Protein AF-A0A359GVM2-F1 (afdb_monomer)

Radius of gyration: 27.97 Å; Cα contacts (8 Å, |Δi|>4): 107; chains: 1; bounding box: 66×46×88 Å

Structure (mmCIF, N/CA/C/O backbone):
data_AF-A0A359GVM2-F1
#
_entry.id   AF-A0A359GVM2-F1
#
loop_
_atom_site.group_PDB
_atom_site.id
_atom_site.type_symbol
_atom_site.label_atom_id
_atom_site.label_alt_id
_atom_site.label_comp_id
_atom_site.label_asym_id
_atom_site.label_entity_id
_atom_site.label_seq_id
_atom_site.pdbx_PDB_ins_code
_atom_site.Cartn_x
_atom_site.Cartn_y
_atom_site.Cartn_z
_atom_site.occupancy
_atom_site.B_iso_or_equiv
_atom_site.auth_seq_id
_atom_site.auth_comp_id
_atom_site.auth_asym_id
_atom_site.auth_atom_id
_atom_site.pdbx_PDB_model_num
ATOM 1 N N . MET A 1 1 ? 44.014 22.858 -61.392 1.00 56.09 1 MET A N 1
ATOM 2 C CA . MET A 1 1 ? 44.389 21.661 -60.603 1.00 56.09 1 MET A CA 1
ATOM 3 C C . MET A 1 1 ? 43.279 21.400 -59.591 1.00 56.09 1 MET A C 1
ATOM 5 O O . MET A 1 1 ? 42.697 22.361 -59.113 1.00 56.09 1 MET A O 1
ATOM 9 N N . ASN A 1 2 ? 42.953 20.125 -59.381 1.00 67.94 2 ASN A N 1
ATOM 10 C CA . ASN A 1 2 ? 41.656 19.515 -59.026 1.00 67.94 2 ASN A CA 1
ATOM 11 C C . ASN A 1 2 ? 40.980 19.931 -57.690 1.00 67.94 2 ASN A C 1
ATOM 13 O O . ASN A 1 2 ? 40.636 19.082 -56.873 1.00 67.94 2 ASN A O 1
ATOM 17 N N . TRP A 1 3 ? 40.754 21.228 -57.461 1.00 79.94 3 TRP A N 1
ATOM 18 C CA . TRP A 1 3 ? 40.042 21.723 -56.273 1.00 79.94 3 TRP A CA 1
ATOM 19 C C . TRP A 1 3 ? 38.615 21.164 -56.163 1.00 79.94 3 TRP A C 1
ATOM 21 O O . TRP A 1 3 ? 38.201 20.752 -55.085 1.00 79.94 3 TRP A O 1
ATOM 31 N N . GLU A 1 4 ? 37.906 21.040 -57.289 1.00 78.19 4 GLU A N 1
ATOM 32 C CA . GLU A 1 4 ? 36.591 20.382 -57.351 1.00 78.19 4 GLU A CA 1
ATOM 33 C C . GLU A 1 4 ? 36.657 18.902 -56.960 1.00 78.19 4 GLU A C 1
ATOM 35 O O . GLU A 1 4 ? 35.815 18.431 -56.203 1.00 78.19 4 GLU A O 1
ATOM 40 N N . ALA A 1 5 ? 37.681 18.165 -57.406 1.00 80.56 5 ALA A N 1
ATOM 41 C CA . ALA A 1 5 ? 37.816 16.754 -57.046 1.00 80.56 5 ALA A CA 1
ATOM 42 C C . ALA A 1 5 ? 38.149 16.570 -55.554 1.00 80.56 5 ALA A C 1
ATOM 44 O O . ALA A 1 5 ? 37.663 15.634 -54.928 1.00 80.56 5 ALA A O 1
ATOM 45 N N . ILE A 1 6 ? 38.943 17.473 -54.967 1.00 84.12 6 ILE A N 1
ATOM 46 C CA . ILE A 1 6 ? 39.226 17.478 -53.523 1.00 84.12 6 ILE A CA 1
ATOM 47 C C . ILE A 1 6 ? 37.954 17.818 -52.729 1.00 84.12 6 ILE A C 1
ATOM 49 O O . ILE A 1 6 ? 37.671 17.160 -51.729 1.00 84.12 6 ILE A O 1
ATOM 53 N N . GLY A 1 7 ? 37.161 18.790 -53.195 1.00 85.19 7 GLY A N 1
ATOM 54 C CA . GLY A 1 7 ? 35.862 19.135 -52.610 1.00 85.19 7 GLY A CA 1
ATOM 55 C C . GLY A 1 7 ? 34.878 17.964 -52.631 1.00 85.19 7 GLY A C 1
ATOM 56 O O . GLY A 1 7 ? 34.337 17.605 -51.589 1.00 85.19 7 GLY A O 1
ATOM 57 N N . ALA A 1 8 ? 34.741 17.291 -53.776 1.00 87.00 8 ALA A N 1
ATOM 58 C CA . ALA A 1 8 ? 33.878 16.119 -53.928 1.00 87.00 8 ALA A CA 1
ATOM 59 C C . ALA A 1 8 ? 34.289 14.946 -53.013 1.00 87.00 8 ALA A C 1
ATOM 61 O O . ALA A 1 8 ? 33.435 14.249 -52.465 1.00 87.00 8 ALA A O 1
ATOM 62 N N . VAL A 1 9 ? 35.594 14.735 -52.794 1.00 91.25 9 VAL A N 1
ATOM 63 C CA . VAL A 1 9 ? 36.089 13.734 -51.828 1.00 91.25 9 VAL A CA 1
ATOM 64 C C . VAL A 1 9 ? 35.744 14.135 -50.389 1.00 91.25 9 VAL A C 1
ATOM 66 O O . VAL A 1 9 ? 35.331 13.282 -49.604 1.00 91.25 9 VAL A O 1
ATOM 69 N N . GLY A 1 10 ? 35.867 15.420 -50.041 1.00 91.06 10 GLY A N 1
ATOM 70 C CA . GLY A 1 10 ? 35.463 15.942 -48.732 1.00 91.06 10 GLY A CA 1
ATOM 71 C C . GLY A 1 10 ? 33.965 15.773 -48.462 1.00 91.06 10 GLY A C 1
ATOM 72 O O . GLY A 1 10 ? 33.582 15.336 -47.377 1.00 91.06 10 GLY A O 1
ATOM 73 N N . GLU A 1 11 ? 33.125 16.036 -49.465 1.00 91.50 11 GLU A N 1
ATOM 74 C CA . GLU A 1 11 ? 31.677 15.810 -49.401 1.00 91.50 11 GLU A CA 1
ATOM 75 C C . GLU A 1 11 ? 31.334 14.328 -49.228 1.00 91.50 11 GLU A C 1
ATOM 77 O O . GLU A 1 11 ? 30.511 13.987 -48.379 1.00 91.50 11 GLU A O 1
ATOM 82 N N . LEU A 1 12 ? 32.001 13.431 -49.963 1.00 94.19 12 LEU A N 1
ATOM 83 C CA . LEU A 1 12 ? 31.799 11.988 -49.827 1.00 94.19 12 LEU A CA 1
ATOM 84 C C . LEU A 1 12 ? 32.167 11.494 -48.421 1.00 94.19 12 LEU A C 1
ATOM 86 O O . LEU A 1 12 ? 31.407 10.742 -47.811 1.00 94.19 12 LEU A O 1
ATOM 90 N N . ILE A 1 13 ? 33.310 11.930 -47.884 1.00 96.00 13 ILE A N 1
ATOM 91 C CA . ILE A 1 13 ? 33.744 11.576 -46.525 1.00 96.00 13 ILE A CA 1
ATOM 92 C C . ILE A 1 13 ? 32.763 12.131 -45.487 1.00 96.00 13 ILE A C 1
ATOM 94 O O . ILE A 1 13 ? 32.376 11.405 -44.571 1.00 96.00 13 ILE A O 1
ATOM 98 N N . GLY A 1 14 ? 32.320 13.381 -45.646 1.00 95.69 14 GLY A N 1
ATOM 99 C CA . GLY A 1 14 ? 31.318 13.996 -44.777 1.00 95.69 14 GLY A CA 1
ATOM 100 C C . GLY A 1 14 ? 29.991 13.236 -44.793 1.00 95.69 14 GLY A C 1
ATOM 101 O O . GLY A 1 14 ? 29.462 12.895 -43.736 1.00 95.69 14 GLY A O 1
ATOM 102 N N . ALA A 1 15 ? 29.490 12.886 -45.979 1.00 96.31 15 ALA A N 1
ATOM 103 C CA . ALA A 1 15 ? 28.271 12.100 -46.137 1.00 96.31 15 ALA A CA 1
ATOM 104 C C . ALA A 1 15 ? 28.400 10.706 -45.500 1.00 96.31 15 ALA A C 1
ATOM 106 O O . ALA A 1 15 ? 27.503 10.276 -44.773 1.00 96.31 15 ALA A O 1
ATOM 107 N N . MET A 1 16 ? 29.533 10.021 -45.692 1.00 97.19 16 MET A N 1
ATOM 108 C CA . MET A 1 16 ? 29.801 8.735 -45.037 1.00 97.19 16 MET A CA 1
ATOM 109 C C . MET A 1 16 ? 29.846 8.866 -43.511 1.00 97.19 16 MET A C 1
ATOM 111 O O . MET A 1 16 ? 29.247 8.048 -42.814 1.00 97.19 16 MET A O 1
ATOM 115 N N . ALA A 1 17 ? 30.501 9.900 -42.981 1.00 96.69 17 ALA A N 1
ATOM 116 C CA . ALA A 1 17 ? 30.554 10.152 -41.543 1.00 96.69 17 ALA A CA 1
ATOM 117 C C . ALA A 1 17 ? 29.152 10.388 -40.951 1.00 96.69 17 ALA A C 1
ATOM 119 O O . ALA A 1 17 ? 28.834 9.853 -39.886 1.00 96.69 17 ALA A O 1
ATOM 120 N N . VAL A 1 18 ? 28.284 11.122 -41.659 1.00 97.56 18 VAL A N 1
ATOM 121 C CA . VAL A 1 18 ? 26.881 11.324 -41.261 1.00 97.56 18 VAL A CA 1
ATOM 122 C C . VAL A 1 18 ? 26.117 10.000 -41.251 1.00 97.56 18 VAL A C 1
ATOM 124 O O . VAL A 1 18 ? 25.460 9.693 -40.258 1.00 97.56 18 VAL A O 1
ATOM 127 N N . VAL A 1 19 ? 26.235 9.178 -42.299 1.00 97.69 19 VAL A N 1
ATOM 128 C CA . VAL A 1 19 ? 25.571 7.862 -42.358 1.00 97.69 19 VAL A CA 1
ATOM 129 C C . VAL A 1 19 ? 26.031 6.959 -41.212 1.00 97.69 19 VAL A C 1
ATOM 131 O O . VAL A 1 19 ? 25.196 6.370 -40.528 1.00 97.69 19 VAL A O 1
ATOM 134 N N . ILE A 1 20 ? 27.339 6.892 -40.948 1.00 97.88 20 ILE A N 1
ATOM 135 C CA . ILE A 1 20 ? 27.898 6.118 -39.828 1.00 97.88 20 ILE A CA 1
ATOM 136 C C . ILE A 1 20 ? 27.334 6.618 -38.494 1.00 97.88 20 ILE A C 1
ATOM 138 O O . ILE A 1 20 ? 26.912 5.814 -37.662 1.00 97.88 20 ILE A O 1
ATOM 142 N N . THR A 1 21 ? 27.267 7.937 -38.309 1.00 97.56 21 THR A N 1
ATOM 143 C CA . THR A 1 21 ? 26.712 8.548 -37.095 1.00 97.56 21 THR A CA 1
ATOM 144 C C . THR A 1 21 ? 25.235 8.195 -36.915 1.00 97.56 21 THR A C 1
ATOM 146 O O . THR A 1 21 ? 24.825 7.829 -35.815 1.00 97.56 21 THR A O 1
ATOM 149 N N . LEU A 1 22 ? 24.433 8.229 -37.985 1.00 97.31 22 LEU A N 1
ATOM 150 C CA . LEU A 1 22 ? 23.017 7.851 -37.935 1.00 97.31 22 LEU A CA 1
ATOM 151 C C . LEU A 1 22 ? 22.824 6.365 -37.615 1.00 97.31 22 LEU A C 1
ATOM 153 O O . LEU A 1 22 ? 21.944 6.019 -36.827 1.00 97.31 22 LEU A O 1
ATOM 157 N N . VAL A 1 23 ? 23.659 5.485 -38.177 1.00 97.25 23 VAL A N 1
ATOM 158 C CA . VAL A 1 23 ? 23.645 4.050 -37.848 1.00 97.25 23 VAL A CA 1
ATOM 159 C C . VAL A 1 23 ? 23.973 3.841 -36.372 1.00 97.25 23 VAL A C 1
ATOM 161 O O . VAL A 1 23 ? 23.241 3.135 -35.676 1.00 97.25 23 VAL A O 1
ATOM 164 N N . PHE A 1 24 ? 25.030 4.486 -35.875 1.00 97.44 24 PHE A N 1
ATOM 165 C CA . PHE A 1 24 ? 25.413 4.413 -34.469 1.00 97.44 24 PHE A CA 1
ATOM 166 C C . PHE A 1 24 ? 24.293 4.914 -33.547 1.00 97.44 24 PHE A C 1
ATOM 168 O O . PHE A 1 24 ? 23.922 4.214 -32.605 1.00 97.44 24 PHE A O 1
ATOM 175 N N . LEU A 1 25 ? 23.694 6.070 -33.851 1.00 96.88 25 LEU A N 1
ATOM 176 C CA . LEU A 1 25 ? 22.582 6.628 -33.080 1.00 96.88 25 LEU A CA 1
ATOM 177 C C . LEU A 1 25 ? 21.362 5.697 -33.093 1.00 96.88 25 LEU A C 1
ATOM 179 O O . LEU A 1 25 ? 20.754 5.456 -32.053 1.00 96.88 25 LEU A O 1
ATOM 183 N N . GLY A 1 26 ? 21.025 5.111 -34.245 1.00 96.12 26 GLY A N 1
ATOM 184 C CA . GLY A 1 26 ? 19.932 4.145 -34.355 1.00 96.12 26 GLY A CA 1
ATOM 185 C C . GLY A 1 26 ? 20.151 2.901 -33.487 1.00 96.12 26 GLY A C 1
ATOM 186 O O . GLY A 1 26 ? 19.216 2.424 -32.838 1.00 96.12 26 GLY A O 1
ATOM 187 N N . LEU A 1 27 ? 21.385 2.391 -33.427 1.00 96.44 27 LEU A N 1
ATOM 188 C CA . LEU A 1 27 ? 21.754 1.288 -32.534 1.00 96.44 27 LEU A CA 1
ATOM 189 C C . LEU A 1 27 ? 21.695 1.709 -31.059 1.00 96.44 27 LEU A C 1
ATOM 191 O O . LEU A 1 27 ? 21.125 0.979 -30.244 1.00 96.44 27 LEU A O 1
ATOM 195 N N . GLN A 1 28 ? 22.206 2.897 -30.730 1.00 94.12 28 GLN A N 1
ATOM 196 C CA . GLN A 1 28 ? 22.186 3.453 -29.377 1.00 94.12 28 GLN A CA 1
ATOM 197 C C . GLN A 1 28 ? 20.752 3.616 -28.850 1.00 94.12 28 GLN A C 1
ATOM 199 O O . GLN A 1 28 ? 20.451 3.182 -27.738 1.00 94.12 28 GLN A O 1
ATOM 204 N N . VAL A 1 29 ? 19.839 4.161 -29.659 1.00 95.25 29 VAL A N 1
ATOM 205 C CA . VAL A 1 29 ? 18.420 4.320 -29.296 1.00 95.25 29 VAL A CA 1
ATOM 206 C C . VAL A 1 29 ? 17.754 2.961 -29.072 1.00 95.25 29 VAL A C 1
ATOM 208 O O . VAL A 1 29 ? 17.048 2.777 -28.083 1.00 95.25 29 VAL A O 1
ATOM 211 N N . ARG A 1 30 ? 18.012 1.965 -29.933 1.00 94.00 30 ARG A N 1
ATOM 212 C CA . ARG A 1 30 ? 17.471 0.604 -29.747 1.00 94.00 30 ARG A CA 1
ATOM 213 C C . ARG A 1 30 ? 17.946 -0.033 -28.444 1.00 94.00 30 ARG A C 1
ATOM 215 O O . ARG A 1 30 ? 17.155 -0.691 -27.769 1.00 94.00 30 ARG A O 1
ATOM 222 N N . GLN A 1 31 ? 19.218 0.144 -28.093 1.00 92.75 31 GLN A N 1
ATOM 223 C CA . GLN A 1 31 ? 19.761 -0.354 -26.833 1.00 92.75 31 GLN A CA 1
ATOM 224 C C . GLN A 1 31 ? 19.138 0.370 -25.634 1.00 92.75 31 GLN A C 1
ATOM 226 O O . GLN A 1 31 ? 18.721 -0.290 -24.687 1.00 92.75 31 GLN A O 1
ATOM 231 N N . SER A 1 32 ? 18.994 1.695 -25.710 1.00 91.25 32 SER A N 1
ATOM 232 C CA . SER A 1 32 ? 18.336 2.503 -24.677 1.00 91.25 32 SER A CA 1
ATOM 233 C C . SER A 1 32 ? 16.896 2.045 -24.421 1.00 91.25 32 SER A C 1
ATOM 235 O O . SER A 1 32 ? 16.541 1.786 -23.273 1.00 91.25 32 SER A O 1
ATOM 237 N N . ILE A 1 33 ? 16.104 1.822 -25.478 1.00 93.50 33 ILE A N 1
ATOM 238 C CA . ILE A 1 33 ? 14.725 1.321 -25.360 1.00 93.50 33 ILE A CA 1
ATOM 239 C C . ILE A 1 33 ? 14.685 -0.039 -24.650 1.00 93.50 33 ILE A C 1
ATOM 241 O O . ILE A 1 33 ? 13.852 -0.246 -23.769 1.00 93.50 33 ILE A O 1
ATOM 245 N N . ARG A 1 34 ? 15.590 -0.965 -24.997 1.00 92.88 34 ARG A N 1
ATOM 246 C CA . ARG A 1 34 ? 15.660 -2.288 -24.349 1.00 92.88 34 ARG A CA 1
ATOM 247 C C . ARG A 1 34 ? 16.007 -2.181 -22.865 1.00 92.88 34 ARG A C 1
ATOM 249 O O . ARG A 1 34 ? 15.357 -2.829 -22.053 1.00 92.88 34 ARG A O 1
ATOM 256 N N . THR A 1 35 ? 16.986 -1.351 -22.512 1.00 92.31 35 THR A N 1
ATOM 257 C CA . THR A 1 35 ? 17.376 -1.130 -21.113 1.00 92.31 35 THR A CA 1
ATOM 258 C C . THR A 1 35 ? 16.243 -0.495 -20.307 1.00 92.31 35 THR A C 1
ATOM 260 O O . THR A 1 35 ? 15.970 -0.939 -19.197 1.00 92.31 35 THR A O 1
ATOM 263 N N . MET A 1 36 ? 15.540 0.497 -20.866 1.00 90.69 36 MET A N 1
ATOM 264 C CA . MET A 1 36 ? 14.385 1.118 -20.205 1.00 90.69 36 MET A CA 1
ATOM 265 C C . MET A 1 36 ? 13.238 0.122 -20.009 1.00 90.69 36 MET A C 1
ATOM 267 O O . MET A 1 36 ? 12.637 0.086 -18.939 1.00 90.69 36 MET A O 1
ATOM 271 N N . ALA A 1 37 ? 12.954 -0.718 -21.008 1.00 89.75 37 ALA A N 1
ATOM 272 C CA . ALA A 1 37 ? 11.926 -1.749 -20.893 1.00 89.75 37 ALA A CA 1
ATOM 273 C C . ALA A 1 37 ? 12.246 -2.759 -19.778 1.00 89.75 37 ALA A C 1
ATOM 275 O O . ALA A 1 37 ? 11.363 -3.102 -18.991 1.00 89.75 37 ALA A O 1
ATOM 276 N N . GLU A 1 38 ? 13.504 -3.192 -19.674 1.00 92.25 38 GLU A N 1
ATOM 277 C CA . GLU A 1 38 ? 13.932 -4.108 -18.614 1.00 92.25 38 GLU A CA 1
ATOM 278 C C . GLU A 1 38 ? 13.915 -3.441 -17.232 1.00 92.25 38 GLU A C 1
ATOM 280 O O . GLU A 1 38 ? 13.424 -4.038 -16.276 1.00 92.25 38 GLU A O 1
ATOM 285 N N . SER A 1 39 ? 14.351 -2.180 -17.128 1.00 89.19 39 SER A N 1
ATOM 286 C CA . SER A 1 39 ? 14.248 -1.396 -15.888 1.00 89.19 39 SER A CA 1
ATOM 287 C C . SER A 1 39 ? 12.798 -1.293 -15.414 1.00 89.19 39 SER A C 1
ATOM 289 O O . SER A 1 39 ? 12.501 -1.616 -14.267 1.00 89.19 39 SER A O 1
ATOM 291 N N . ASN A 1 40 ? 11.868 -0.952 -16.313 1.00 87.88 40 ASN A N 1
ATOM 292 C CA . ASN A 1 40 ? 10.440 -0.872 -15.997 1.00 87.88 40 ASN A CA 1
ATOM 293 C C . ASN A 1 40 ? 9.874 -2.224 -15.535 1.00 87.88 40 ASN A C 1
ATOM 295 O O . ASN A 1 40 ? 9.036 -2.280 -14.633 1.00 87.88 40 ASN A O 1
ATOM 299 N N . ARG A 1 41 ? 10.320 -3.331 -16.147 1.00 89.56 41 ARG A N 1
ATOM 300 C CA . ARG A 1 41 ? 9.916 -4.688 -15.754 1.00 89.56 41 ARG A CA 1
ATOM 301 C C . ARG A 1 41 ? 10.400 -5.026 -14.342 1.00 89.56 41 ARG A C 1
ATOM 303 O O . ARG A 1 41 ? 9.625 -5.559 -13.549 1.00 89.56 41 ARG A O 1
ATOM 310 N N . LEU A 1 42 ? 11.654 -4.707 -14.026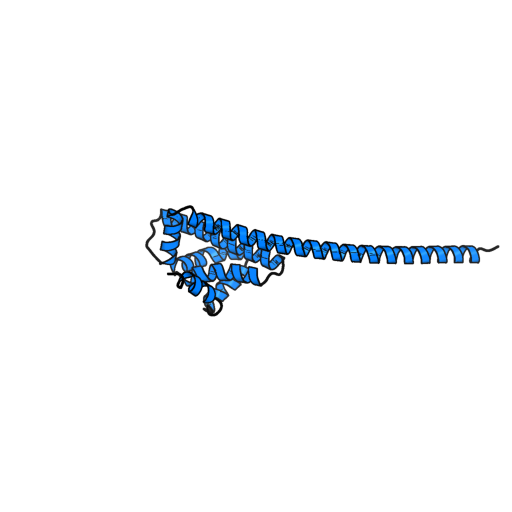 1.00 92.25 42 LEU A N 1
ATOM 311 C CA . LEU A 1 42 ? 12.232 -4.922 -12.699 1.00 92.25 42 LEU A CA 1
ATOM 312 C C . LEU A 1 42 ? 11.572 -4.034 -11.638 1.00 92.25 42 LEU A C 1
ATOM 314 O O . LEU A 1 42 ? 11.274 -4.514 -10.548 1.00 92.25 42 LEU A O 1
ATOM 318 N N . GLU A 1 43 ? 11.279 -2.773 -11.954 1.00 89.06 43 GLU A N 1
ATOM 319 C CA . GLU A 1 43 ? 10.564 -1.866 -11.051 1.00 89.06 43 GLU A CA 1
ATOM 320 C C . GLU A 1 43 ? 9.153 -2.363 -10.729 1.00 89.06 43 GLU A C 1
ATOM 322 O O . GLU A 1 43 ? 8.753 -2.335 -9.562 1.00 89.06 43 GLU A O 1
ATOM 327 N N . ARG A 1 44 ? 8.428 -2.881 -11.731 1.00 89.69 44 ARG A N 1
ATOM 328 C CA . ARG A 1 44 ? 7.126 -3.542 -11.540 1.00 89.69 44 ARG A CA 1
ATOM 329 C C . ARG A 1 44 ? 7.235 -4.745 -10.607 1.00 89.69 44 ARG A C 1
ATOM 331 O O . ARG A 1 44 ? 6.497 -4.811 -9.629 1.00 89.69 44 ARG A O 1
ATOM 338 N N . ALA A 1 45 ? 8.176 -5.654 -10.863 1.00 91.19 45 ALA A N 1
ATOM 339 C CA . ALA A 1 45 ? 8.399 -6.818 -10.002 1.00 91.19 45 ALA A CA 1
ATOM 340 C 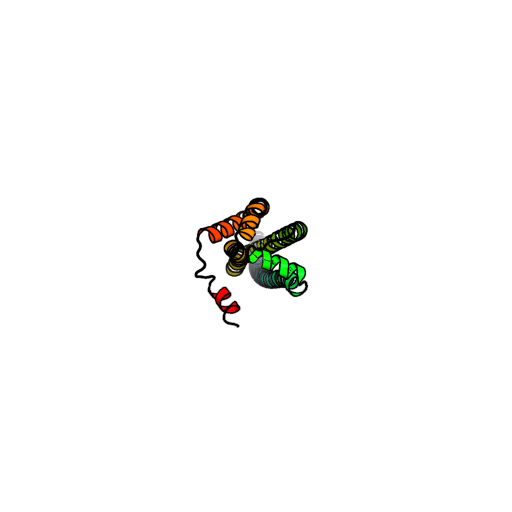C . ALA A 1 45 ? 8.724 -6.398 -8.556 1.00 91.19 45 ALA A C 1
ATOM 342 O O . ALA A 1 45 ? 8.084 -6.849 -7.611 1.00 91.19 45 ALA A O 1
ATOM 343 N N . ALA A 1 46 ? 9.627 -5.430 -8.386 1.00 91.44 46 ALA A N 1
ATOM 344 C CA . ALA A 1 46 ? 9.980 -4.900 -7.075 1.00 91.44 46 ALA A CA 1
ATOM 345 C C . ALA A 1 46 ? 8.815 -4.171 -6.382 1.00 91.44 46 ALA A C 1
ATOM 347 O O . ALA A 1 46 ? 8.812 -4.060 -5.156 1.00 91.44 46 ALA A O 1
ATOM 348 N N . ALA A 1 47 ? 7.860 -3.601 -7.122 1.00 89.44 47 ALA A N 1
ATOM 349 C CA . ALA A 1 47 ? 6.659 -3.003 -6.544 1.00 89.44 47 ALA A CA 1
ATOM 350 C C . ALA A 1 47 ? 5.700 -4.076 -6.009 1.00 89.44 47 ALA A C 1
ATOM 352 O O . ALA A 1 47 ? 5.185 -3.905 -4.903 1.00 89.44 47 ALA A O 1
ATOM 353 N N . ILE A 1 48 ? 5.532 -5.183 -6.741 1.00 91.94 48 ILE A N 1
ATOM 354 C CA . ILE A 1 48 ? 4.749 -6.351 -6.308 1.00 91.94 48 ILE A CA 1
ATOM 355 C C . ILE A 1 48 ? 5.354 -6.948 -5.030 1.00 91.94 48 ILE A C 1
ATOM 357 O O . ILE A 1 48 ? 4.657 -7.067 -4.022 1.00 91.94 48 ILE A O 1
ATOM 361 N N . ASP A 1 49 ? 6.659 -7.230 -5.018 1.00 93.88 49 ASP A N 1
ATOM 362 C CA . ASP A 1 49 ? 7.334 -7.815 -3.849 1.00 93.88 49 ASP A CA 1
ATOM 363 C C . ASP A 1 49 ? 7.227 -6.909 -2.617 1.00 93.88 49 ASP A C 1
ATOM 365 O O . ASP A 1 49 ? 6.892 -7.350 -1.517 1.00 93.88 49 ASP A O 1
ATOM 369 N N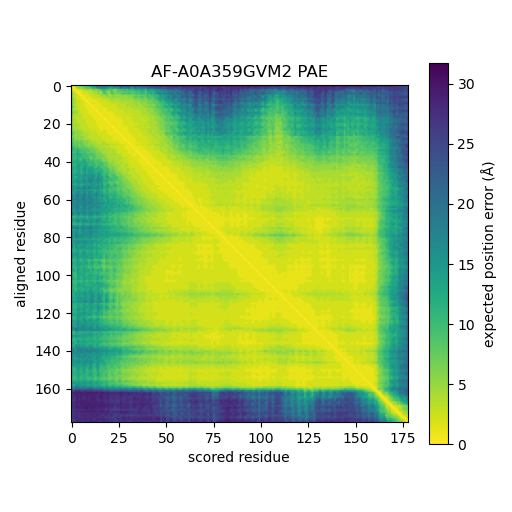 . ARG A 1 50 ? 7.445 -5.601 -2.798 1.00 92.81 50 ARG A N 1
ATOM 370 C CA . ARG A 1 50 ? 7.325 -4.619 -1.711 1.00 92.81 50 ARG A CA 1
ATOM 371 C C . ARG A 1 50 ? 5.889 -4.419 -1.222 1.00 92.81 50 ARG A C 1
ATOM 373 O O . ARG A 1 50 ? 5.709 -3.934 -0.100 1.00 92.81 50 ARG A O 1
ATOM 380 N N . HIS A 1 51 ? 4.888 -4.707 -2.051 1.00 92.75 51 HIS A N 1
ATOM 381 C CA . HIS A 1 51 ? 3.488 -4.746 -1.637 1.00 92.75 51 HIS A CA 1
ATOM 382 C C . HIS A 1 51 ? 3.237 -5.987 -0.773 1.00 92.75 51 HIS A C 1
ATOM 384 O O . HIS A 1 51 ? 2.708 -5.870 0.328 1.00 92.75 51 HIS A O 1
ATOM 390 N N . ALA A 1 52 ? 3.669 -7.166 -1.225 1.00 91.75 52 ALA A N 1
ATOM 391 C CA . ALA A 1 52 ? 3.517 -8.406 -0.466 1.00 91.75 52 ALA A CA 1
ATOM 392 C C . ALA A 1 52 ? 4.222 -8.340 0.903 1.00 91.75 52 ALA A C 1
ATOM 394 O O . ALA A 1 52 ? 3.641 -8.725 1.921 1.00 91.75 52 ALA A O 1
ATOM 395 N N . ASP A 1 53 ? 5.436 -7.789 0.949 1.00 95.81 53 ASP A N 1
ATOM 396 C CA . ASP A 1 53 ? 6.188 -7.584 2.189 1.00 95.81 53 ASP A CA 1
ATOM 397 C C . ASP A 1 53 ? 5.487 -6.612 3.154 1.00 95.81 53 ASP A C 1
ATOM 399 O O . ASP A 1 53 ? 5.378 -6.895 4.347 1.00 95.81 53 ASP A O 1
ATOM 403 N N . SER A 1 54 ? 4.959 -5.482 2.663 1.00 94.38 54 SER A N 1
ATOM 404 C CA . SER A 1 54 ? 4.286 -4.505 3.531 1.00 94.38 54 SER A CA 1
ATOM 405 C C . SER A 1 54 ? 3.018 -5.083 4.165 1.00 94.38 54 SER A C 1
ATOM 407 O O . SER A 1 54 ? 2.792 -4.902 5.363 1.00 94.38 54 SER A O 1
ATOM 409 N N . ILE A 1 55 ? 2.239 -5.848 3.393 1.00 91.69 55 ILE A N 1
ATOM 410 C CA . ILE A 1 55 ? 1.068 -6.574 3.894 1.00 91.69 55 ILE A CA 1
ATOM 411 C C . ILE A 1 55 ? 1.485 -7.648 4.900 1.00 91.69 55 ILE A C 1
ATOM 413 O O . ILE A 1 55 ? 0.869 -7.754 5.961 1.00 91.69 55 ILE A O 1
ATOM 417 N N . SER A 1 56 ? 2.540 -8.411 4.608 1.00 94.25 56 SER A N 1
ATOM 418 C CA . SER A 1 56 ? 3.030 -9.471 5.497 1.00 94.25 56 SER A CA 1
ATOM 419 C C . SER A 1 56 ? 3.498 -8.910 6.836 1.00 94.25 56 SER A C 1
ATOM 421 O O . SER A 1 56 ? 3.122 -9.437 7.876 1.00 94.25 56 SER A O 1
ATOM 423 N N . ARG A 1 57 ? 4.234 -7.791 6.839 1.00 93.94 57 ARG A N 1
ATOM 424 C CA . ARG A 1 57 ? 4.660 -7.108 8.072 1.00 93.94 57 ARG A CA 1
ATOM 425 C C . ARG A 1 57 ? 3.493 -6.536 8.866 1.00 93.94 57 ARG A C 1
ATOM 427 O O . ARG A 1 57 ? 3.493 -6.604 10.094 1.00 93.94 57 ARG A O 1
ATOM 434 N N . TRP A 1 58 ? 2.493 -5.965 8.194 1.00 93.31 58 TRP A N 1
ATOM 435 C CA . TRP A 1 58 ? 1.299 -5.487 8.886 1.00 93.31 58 TRP A CA 1
ATOM 436 C C . TRP A 1 58 ? 0.516 -6.642 9.521 1.00 93.31 58 TRP A C 1
ATOM 438 O O . TRP A 1 58 ? 0.249 -6.593 10.719 1.00 93.31 58 TRP A O 1
ATOM 448 N N . ARG A 1 59 ? 0.245 -7.718 8.771 1.00 91.44 59 ARG A N 1
ATOM 449 C CA . ARG A 1 59 ? -0.444 -8.910 9.294 1.00 91.44 59 ARG A CA 1
ATOM 450 C C . ARG A 1 59 ? 0.361 -9.615 10.384 1.00 91.44 59 ARG A C 1
ATOM 452 O O . ARG A 1 59 ? -0.220 -10.041 11.377 1.00 91.44 59 ARG A O 1
ATOM 459 N N . GLY A 1 60 ? 1.683 -9.678 10.235 1.00 93.81 60 GLY A N 1
ATOM 460 C CA . GLY A 1 60 ? 2.605 -10.260 11.209 1.00 93.81 60 GLY A CA 1
ATOM 461 C C . GLY A 1 60 ? 2.457 -9.637 12.595 1.00 93.81 60 GLY A C 1
ATOM 462 O O . GLY A 1 60 ? 2.377 -10.367 13.574 1.00 93.81 60 GLY A O 1
ATOM 463 N N . ARG A 1 61 ? 2.267 -8.312 12.691 1.00 91.38 61 ARG A N 1
ATOM 464 C CA . ARG A 1 61 ? 2.017 -7.644 13.984 1.00 91.38 61 ARG A CA 1
ATOM 465 C C . ARG A 1 61 ? 0.776 -8.163 14.706 1.00 91.38 61 ARG A C 1
ATOM 467 O O . ARG A 1 61 ? 0.805 -8.259 15.927 1.00 91.38 61 ARG A O 1
ATOM 474 N N . LEU A 1 62 ? -0.291 -8.491 13.977 1.00 93.31 62 LEU A N 1
ATOM 475 C CA . LEU A 1 62 ? -1.497 -9.080 14.567 1.00 93.31 62 LEU A CA 1
ATOM 476 C C . LEU A 1 62 ? -1.287 -10.562 14.895 1.00 93.31 62 LEU A C 1
ATOM 478 O O . LEU A 1 62 ? -1.753 -11.041 15.920 1.00 93.31 62 LEU A O 1
ATOM 482 N N . MET A 1 63 ? -0.561 -11.294 14.050 1.00 94.38 63 MET A N 1
ATOM 483 C CA . MET A 1 63 ? -0.287 -12.720 14.265 1.00 94.38 63 MET A CA 1
ATOM 484 C C . MET A 1 63 ? 0.645 -12.976 15.456 1.00 94.38 63 MET A C 1
ATOM 486 O O . MET A 1 63 ? 0.497 -13.976 16.152 1.00 94.38 63 MET A O 1
ATOM 490 N N . GLU A 1 64 ? 1.605 -12.084 15.687 1.00 95.81 64 GLU A N 1
ATOM 491 C CA . GLU A 1 64 ? 2.639 -12.226 16.715 1.00 95.81 64 GLU A CA 1
ATOM 492 C C . GLU A 1 64 ? 2.239 -11.593 18.056 1.00 95.81 64 GLU A C 1
ATOM 494 O O . GLU A 1 64 ? 2.849 -11.894 19.082 1.00 95.81 64 GLU A O 1
ATOM 499 N N . ASN A 1 65 ? 1.217 -10.729 18.077 1.00 96.69 65 ASN A N 1
ATOM 500 C CA . ASN A 1 65 ? 0.784 -10.017 19.276 1.00 96.69 65 ASN A CA 1
ATOM 501 C C . ASN A 1 65 ? -0.725 -10.177 19.521 1.00 96.69 65 ASN A C 1
ATOM 503 O O . ASN A 1 65 ? -1.553 -9.479 18.934 1.00 96.69 65 ASN A O 1
ATOM 507 N N . ALA A 1 66 ? -1.066 -11.069 20.454 1.00 96.00 66 ALA A N 1
ATOM 508 C CA . ALA A 1 66 ? -2.448 -11.383 20.813 1.00 96.00 66 ALA A CA 1
ATOM 509 C C . ALA A 1 66 ? -3.234 -10.180 21.368 1.00 96.00 66 ALA A C 1
ATOM 511 O O . ALA A 1 66 ? -4.440 -10.093 21.148 1.00 96.00 66 ALA A O 1
ATOM 512 N N . ASP A 1 67 ? -2.571 -9.244 22.053 1.00 96.38 67 ASP A N 1
ATOM 513 C CA . ASP A 1 67 ? -3.207 -8.025 22.564 1.00 96.38 67 ASP A CA 1
ATOM 514 C C . ASP A 1 67 ? -3.654 -7.126 21.403 1.00 96.38 67 ASP A C 1
ATOM 516 O O . ASP A 1 67 ? -4.828 -6.777 21.306 1.00 96.38 67 ASP A O 1
ATOM 520 N N . LEU A 1 68 ? -2.769 -6.861 20.434 1.00 96.69 68 LEU A N 1
ATOM 521 C CA . LEU A 1 68 ? -3.126 -6.080 19.243 1.00 96.69 68 LEU A CA 1
ATOM 522 C C . LEU A 1 68 ? -4.192 -6.770 18.385 1.00 96.69 68 LEU A C 1
ATOM 524 O O . LEU A 1 68 ? -5.078 -6.098 17.859 1.00 96.69 68 LEU A O 1
ATOM 528 N N . ALA A 1 69 ? -4.138 -8.100 18.266 1.00 96.62 69 ALA A N 1
ATOM 529 C CA . ALA A 1 69 ? -5.182 -8.867 17.591 1.00 96.62 69 ALA A CA 1
ATOM 530 C C . ALA A 1 69 ? -6.540 -8.727 18.291 1.00 96.62 69 ALA A C 1
ATOM 532 O O . ALA A 1 69 ? -7.560 -8.571 17.623 1.00 96.62 69 ALA A O 1
ATOM 533 N N . THR A 1 70 ? -6.550 -8.745 19.626 1.00 97.50 70 THR A N 1
ATOM 534 C CA . THR A 1 70 ? -7.767 -8.578 20.432 1.00 97.50 70 THR A CA 1
ATOM 535 C C . THR A 1 70 ? -8.344 -7.177 20.262 1.00 97.50 70 THR A C 1
ATOM 537 O O . THR A 1 70 ? -9.538 -7.045 20.010 1.00 97.50 70 THR A O 1
ATOM 540 N N . ILE A 1 71 ? -7.499 -6.141 20.299 1.00 97.88 71 ILE A N 1
ATOM 541 C CA . ILE A 1 71 ? -7.911 -4.750 20.070 1.00 97.88 71 ILE A CA 1
ATOM 542 C C . ILE A 1 71 ? -8.492 -4.577 18.660 1.00 97.88 71 ILE A C 1
ATOM 544 O O . ILE A 1 71 ? -9.565 -3.996 18.505 1.00 97.88 71 ILE A O 1
ATOM 548 N N . TRP A 1 72 ? -7.819 -5.099 17.627 1.00 96.62 72 TRP A N 1
ATOM 549 C CA . TRP A 1 72 ? -8.316 -5.010 16.249 1.00 96.62 72 TRP A CA 1
ATOM 550 C C . TRP A 1 72 ? -9.646 -5.751 16.078 1.00 96.62 72 TRP A C 1
ATOM 552 O O . TRP A 1 72 ? -10.567 -5.231 15.454 1.00 96.62 72 TRP A O 1
ATOM 562 N N . LEU A 1 73 ? -9.785 -6.938 16.678 1.00 95.50 73 LEU A N 1
ATOM 563 C CA . LEU A 1 73 ? -11.029 -7.707 16.658 1.00 95.50 73 LEU A CA 1
ATOM 564 C C . LEU A 1 73 ? -12.168 -6.988 17.393 1.00 95.50 73 LEU A C 1
ATOM 566 O O . LEU A 1 73 ? -13.306 -7.008 16.925 1.00 95.50 73 LEU A O 1
ATOM 570 N N . ALA A 1 74 ? -11.884 -6.355 18.530 1.00 96.50 74 ALA A N 1
ATOM 571 C CA . ALA A 1 74 ? -12.860 -5.551 19.254 1.00 96.50 74 ALA A CA 1
ATOM 572 C C . ALA A 1 74 ? -13.317 -4.357 18.405 1.00 96.50 74 ALA A C 1
ATOM 574 O O . ALA A 1 74 ? -14.519 -4.162 18.243 1.00 96.50 74 ALA A O 1
ATOM 575 N N . ALA A 1 75 ? -12.390 -3.638 17.765 1.00 95.75 75 ALA A N 1
ATOM 576 C CA . ALA A 1 75 ? -12.726 -2.552 16.847 1.00 95.75 75 ALA A CA 1
ATOM 577 C C . ALA A 1 75 ? -13.589 -3.027 15.669 1.00 95.75 75 ALA A C 1
ATOM 579 O O . ALA A 1 75 ? -14.595 -2.399 15.337 1.00 95.75 75 ALA A O 1
ATOM 580 N N . TYR A 1 76 ? -13.246 -4.174 15.079 1.00 93.31 76 TYR A N 1
ATOM 581 C CA . TYR A 1 76 ? -14.007 -4.791 13.992 1.00 93.31 76 TYR A CA 1
ATOM 582 C C . TYR A 1 76 ? -15.445 -5.145 14.405 1.00 93.31 76 TYR A C 1
ATOM 584 O O . TYR A 1 76 ? -16.370 -5.027 13.609 1.00 93.31 76 TYR A O 1
ATOM 592 N N . ASN A 1 77 ? -15.654 -5.537 15.664 1.00 93.25 77 ASN A N 1
ATOM 593 C CA . ASN A 1 77 ? -16.970 -5.896 16.198 1.00 93.25 77 ASN A CA 1
ATOM 594 C C . ASN A 1 77 ? -17.706 -4.734 16.892 1.00 93.25 77 ASN A C 1
ATOM 596 O O . ASN A 1 77 ? -18.778 -4.961 17.448 1.00 93.25 77 ASN A O 1
ATOM 600 N N . ASN A 1 78 ? -17.165 -3.509 16.871 1.00 94.25 78 ASN A N 1
ATOM 601 C CA . ASN A 1 78 ? -17.663 -2.364 17.653 1.00 94.25 78 ASN A CA 1
ATOM 602 C C . ASN A 1 78 ? -17.771 -2.660 19.165 1.00 94.25 78 ASN A C 1
ATOM 604 O O . ASN A 1 78 ? -18.726 -2.249 19.820 1.00 94.25 78 ASN A O 1
ATOM 608 N N . GLY A 1 79 ? -16.818 -3.420 19.705 1.00 94.88 79 GLY A N 1
ATOM 609 C CA . GLY A 1 79 ? -16.727 -3.718 21.131 1.00 94.88 79 GLY A CA 1
ATOM 610 C C . GLY A 1 79 ? -16.157 -2.556 21.945 1.00 94.88 79 GLY A C 1
ATOM 611 O O . GLY A 1 79 ? -15.558 -1.627 21.402 1.00 94.88 79 GLY A O 1
ATOM 612 N N . ASP A 1 80 ? -16.313 -2.643 23.264 1.00 95.75 80 ASP A N 1
ATOM 613 C CA . ASP A 1 80 ? -15.753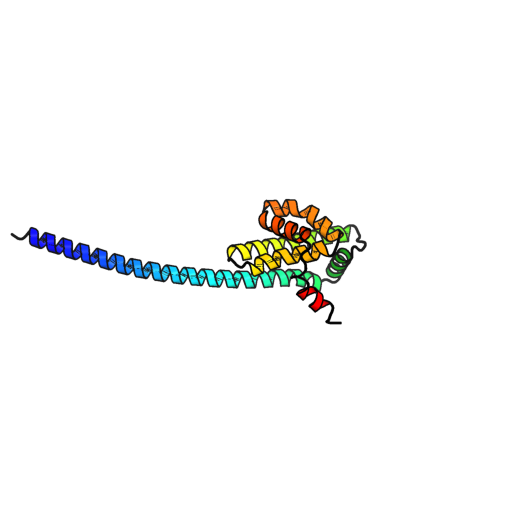 -1.664 24.191 1.00 95.75 80 ASP A CA 1
ATOM 614 C C . ASP A 1 80 ? -14.227 -1.787 24.270 1.00 95.75 80 ASP A C 1
ATOM 616 O O . ASP A 1 80 ? -13.675 -2.887 24.338 1.00 95.75 80 ASP A O 1
ATOM 620 N N . LEU A 1 81 ? -13.556 -0.638 24.296 1.00 97.31 81 LEU A N 1
ATOM 621 C CA . LEU A 1 81 ? -12.111 -0.513 24.443 1.00 97.31 81 LEU A CA 1
ATOM 622 C C . LEU A 1 81 ? -11.805 0.511 25.537 1.00 97.31 81 LEU A C 1
ATOM 624 O O . LEU A 1 81 ? -12.428 1.571 25.609 1.00 97.31 81 LEU A O 1
ATOM 628 N N . SER A 1 82 ? -10.820 0.216 26.378 1.00 97.94 82 SER A N 1
ATOM 629 C CA . SER A 1 82 ? -10.260 1.180 27.324 1.00 97.94 82 SER A CA 1
ATOM 630 C C . SER A 1 82 ? -9.542 2.323 26.600 1.00 97.94 82 SER A C 1
ATOM 632 O O . SER A 1 82 ? -9.154 2.212 25.437 1.00 97.94 82 SER A O 1
ATOM 634 N N . GLU A 1 83 ? -9.280 3.424 27.306 1.00 97.50 83 GLU A N 1
ATOM 635 C CA . GLU A 1 83 ? -8.572 4.583 26.740 1.00 97.50 83 GLU A CA 1
ATOM 636 C C . GLU A 1 83 ? -7.197 4.218 26.151 1.00 97.50 83 GLU A C 1
ATOM 638 O O . GLU A 1 83 ? -6.802 4.726 25.098 1.00 97.50 83 GLU A O 1
ATOM 643 N N . ILE A 1 84 ? -6.472 3.297 26.795 1.00 97.62 84 ILE A N 1
ATOM 644 C CA . ILE A 1 84 ? -5.1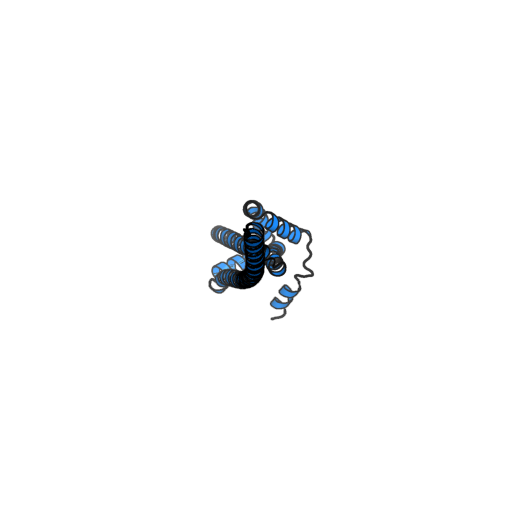72 2.817 26.309 1.00 97.62 84 ILE A CA 1
ATOM 645 C C . ILE A 1 84 ? -5.330 1.964 25.047 1.00 97.62 84 ILE A C 1
ATOM 647 O O . ILE A 1 84 ? -4.514 2.070 24.128 1.00 97.62 84 ILE A O 1
ATOM 651 N N . GLU A 1 85 ? -6.370 1.137 24.973 1.00 98.25 85 GLU A N 1
ATOM 652 C CA . GLU A 1 85 ? -6.645 0.329 23.786 1.00 98.25 85 GLU A CA 1
ATOM 653 C C . GLU A 1 85 ? -7.096 1.198 22.609 1.00 98.25 85 GLU A C 1
ATOM 655 O O . GLU A 1 85 ? -6.636 0.969 21.494 1.00 98.25 85 GLU A O 1
ATOM 660 N N . ILE A 1 86 ? -7.882 2.253 22.849 1.00 97.31 86 ILE A N 1
ATOM 661 C CA . ILE A 1 86 ? -8.238 3.256 21.831 1.00 97.31 86 ILE A CA 1
ATOM 662 C C . ILE A 1 86 ? -6.977 3.942 21.291 1.00 97.31 86 ILE A C 1
ATOM 664 O O . ILE A 1 86 ? -6.806 4.068 20.078 1.00 97.31 86 ILE A O 1
ATOM 668 N N . LEU A 1 87 ? -6.046 4.343 22.165 1.00 96.81 87 LEU A N 1
ATOM 669 C CA . LEU A 1 87 ? -4.774 4.930 21.732 1.00 96.81 87 LEU A CA 1
ATOM 670 C C . LEU A 1 87 ? -3.975 3.963 20.840 1.00 96.81 87 LEU A C 1
ATOM 672 O O . LEU A 1 87 ? -3.411 4.376 19.820 1.00 96.81 87 LEU A O 1
ATOM 676 N N . ARG A 1 88 ? -3.917 2.679 21.208 1.00 97.50 88 ARG A N 1
ATOM 677 C CA . ARG A 1 88 ? -3.246 1.639 20.410 1.00 97.50 88 ARG A CA 1
ATOM 678 C C . ARG A 1 88 ? -3.950 1.409 19.077 1.00 97.50 88 ARG A C 1
ATOM 680 O O . ARG A 1 88 ? -3.273 1.375 18.050 1.00 97.50 88 ARG A O 1
ATOM 687 N N . LEU A 1 89 ? -5.278 1.320 19.085 1.00 97.81 89 LEU A N 1
ATOM 688 C CA . LEU A 1 89 ? -6.102 1.165 17.892 1.00 97.81 89 LEU A CA 1
ATOM 689 C C . LEU A 1 89 ? -5.872 2.313 16.908 1.00 97.81 89 LEU A C 1
ATOM 691 O O . LEU A 1 89 ? -5.625 2.055 15.735 1.00 97.81 89 LEU A O 1
ATOM 695 N N . ASN A 1 90 ? -5.871 3.561 17.380 1.00 96.50 90 ASN A N 1
ATOM 696 C CA . ASN A 1 90 ? -5.643 4.734 16.534 1.00 96.50 90 ASN A CA 1
ATOM 697 C C . ASN A 1 90 ? -4.298 4.656 15.802 1.00 96.50 90 ASN A C 1
ATOM 699 O O . ASN A 1 90 ? -4.223 4.894 14.598 1.00 96.50 90 ASN A O 1
ATOM 703 N N . ASN A 1 91 ? -3.229 4.280 16.510 1.00 95.88 91 ASN A N 1
ATOM 704 C CA . ASN A 1 91 ? -1.908 4.122 15.899 1.00 95.88 91 ASN A CA 1
ATOM 705 C C . ASN A 1 91 ? -1.868 2.947 14.912 1.00 95.88 91 ASN A C 1
ATOM 707 O O . ASN A 1 91 ? -1.285 3.066 13.834 1.00 95.88 91 ASN A O 1
ATOM 711 N N . LEU A 1 92 ? -2.512 1.831 15.257 1.00 96.62 92 LEU A N 1
ATOM 712 C CA . LEU A 1 92 ? -2.602 0.650 14.401 1.00 96.62 92 LEU A CA 1
ATOM 713 C C . LEU A 1 92 ? -3.387 0.943 13.110 1.00 96.62 92 LEU A C 1
ATOM 715 O O . LEU A 1 92 ? -2.971 0.527 12.029 1.00 96.62 92 LEU A O 1
ATOM 719 N N . TRP A 1 93 ? -4.468 1.717 13.214 1.00 97.25 93 TRP A N 1
ATOM 720 C CA . TRP A 1 93 ? -5.272 2.193 12.091 1.00 97.25 93 TRP A CA 1
ATOM 721 C C . TRP A 1 93 ? -4.492 3.143 11.179 1.00 97.25 93 TRP A C 1
ATOM 723 O O . TRP A 1 93 ? -4.431 2.935 9.967 1.00 97.25 93 TRP A O 1
ATOM 733 N N . VAL A 1 94 ? -3.843 4.166 11.744 1.00 95.81 94 VAL A N 1
ATOM 734 C CA . VAL A 1 94 ? -3.037 5.123 10.966 1.00 95.81 94 VAL A CA 1
ATOM 735 C C . VAL A 1 94 ? -1.925 4.408 10.205 1.00 95.81 94 VAL A C 1
ATOM 737 O O . VAL A 1 94 ? -1.656 4.724 9.043 1.00 95.81 94 VAL A O 1
ATOM 740 N N . ASP A 1 95 ? -1.274 3.436 10.835 1.00 95.44 95 ASP A N 1
ATOM 741 C CA . ASP A 1 95 ? -0.242 2.640 10.186 1.00 95.44 95 ASP A CA 1
ATOM 742 C C . ASP A 1 95 ? -0.812 1.743 9.069 1.00 95.44 95 ASP A C 1
ATOM 744 O O . ASP A 1 95 ? -0.253 1.712 7.965 1.00 95.44 95 ASP A O 1
ATOM 748 N N . PHE A 1 96 ? -1.954 1.084 9.306 1.00 96.88 96 PHE A N 1
ATOM 749 C CA . PHE A 1 96 ? -2.665 0.312 8.285 1.00 96.88 96 PHE A CA 1
ATOM 750 C C . PHE A 1 96 ? -2.976 1.168 7.052 1.00 96.88 96 PHE A C 1
ATOM 752 O O . PHE A 1 96 ? -2.580 0.826 5.935 1.00 96.88 96 PHE A O 1
ATOM 759 N N . VAL A 1 97 ? -3.613 2.324 7.252 1.00 97.19 97 VAL A N 1
ATOM 760 C CA . VAL A 1 97 ? -3.984 3.240 6.168 1.00 97.19 97 VAL A CA 1
ATOM 761 C C . VAL A 1 97 ? -2.748 3.754 5.433 1.00 97.19 97 VAL A C 1
ATOM 763 O O . VAL A 1 97 ? -2.734 3.784 4.203 1.00 97.19 97 VAL A O 1
ATOM 766 N N . ASN A 1 98 ? -1.673 4.100 6.146 1.00 95.88 98 ASN A N 1
ATOM 767 C CA . ASN A 1 98 ? -0.423 4.523 5.514 1.00 95.88 98 ASN A CA 1
ATOM 768 C C . ASN A 1 98 ? 0.236 3.412 4.693 1.00 95.88 98 ASN A C 1
ATOM 770 O O . ASN A 1 98 ? 0.795 3.690 3.628 1.00 95.88 98 ASN A O 1
ATOM 774 N N . THR A 1 99 ? 0.144 2.166 5.154 1.00 96.75 99 THR A N 1
ATOM 775 C CA . THR A 1 99 ? 0.615 0.997 4.408 1.00 96.75 99 THR A CA 1
ATOM 776 C C . THR A 1 99 ? -0.157 0.853 3.097 1.00 96.75 99 THR A C 1
ATOM 778 O O . THR A 1 99 ? 0.463 0.741 2.035 1.00 96.75 99 THR A O 1
ATOM 781 N N . GLN A 1 100 ? -1.491 0.955 3.134 1.00 97.56 100 GLN A N 1
ATOM 782 C CA . GLN A 1 100 ? -2.313 0.885 1.923 1.00 97.56 100 GLN A CA 1
ATOM 783 C C . GLN A 1 100 ? -2.093 2.081 0.994 1.00 97.56 100 GLN A C 1
ATOM 785 O O . GLN A 1 100 ? -1.920 1.906 -0.210 1.00 97.56 100 GLN A O 1
ATOM 790 N N . ARG A 1 101 ? -1.974 3.292 1.537 1.00 97.06 101 ARG A N 1
ATOM 791 C CA . ARG A 1 101 ? -1.647 4.500 0.771 1.00 97.06 101 ARG A CA 1
ATOM 792 C C . ARG A 1 101 ? -0.314 4.359 0.028 1.00 97.06 101 ARG A C 1
ATOM 794 O O . ARG A 1 101 ? -0.220 4.679 -1.157 1.00 97.06 101 ARG A O 1
ATOM 801 N N . ALA A 1 102 ? 0.724 3.856 0.699 1.00 96.31 102 ALA A N 1
ATOM 802 C CA . ALA A 1 102 ? 2.030 3.623 0.083 1.00 96.31 102 ALA A CA 1
ATOM 803 C C . ALA A 1 102 ? 1.975 2.515 -0.984 1.00 96.31 102 ALA A C 1
ATOM 805 O O . ALA A 1 102 ? 2.629 2.616 -2.025 1.00 96.31 102 ALA A O 1
ATOM 806 N N . ASN A 1 103 ? 1.185 1.467 -0.748 1.00 96.62 103 ASN A N 1
ATOM 807 C CA . ASN A 1 103 ? 0.919 0.413 -1.722 1.00 96.62 103 ASN A CA 1
ATOM 808 C C . ASN A 1 103 ? 0.223 0.957 -2.976 1.00 96.62 103 ASN A C 1
ATOM 810 O O . ASN A 1 103 ? 0.693 0.692 -4.081 1.00 96.62 103 ASN A O 1
ATOM 814 N N . TYR A 1 104 ? -0.821 1.767 -2.802 1.00 96.69 104 TYR A N 1
ATOM 815 C CA . TYR A 1 104 ? -1.541 2.431 -3.886 1.00 96.69 104 TYR A CA 1
ATOM 816 C C . TYR A 1 104 ? -0.613 3.309 -4.728 1.00 96.69 104 TYR A C 1
ATOM 818 O O . TYR A 1 104 ? -0.555 3.156 -5.947 1.00 96.69 104 TYR A O 1
ATOM 826 N N . GLY A 1 105 ? 0.166 4.183 -4.079 1.00 95.94 105 GLY A N 1
ATOM 827 C CA . GLY A 1 105 ? 1.098 5.073 -4.773 1.00 95.94 105 GLY A CA 1
ATOM 828 C C . GLY A 1 105 ? 2.113 4.302 -5.618 1.00 95.94 105 GLY A C 1
ATOM 829 O O . GLY A 1 105 ? 2.272 4.590 -6.801 1.00 95.94 105 GLY A O 1
ATOM 830 N N . ARG A 1 106 ? 2.738 3.262 -5.047 1.00 95.31 106 ARG A N 1
ATOM 831 C CA . ARG A 1 106 ? 3.698 2.411 -5.773 1.00 95.31 106 ARG A CA 1
ATOM 832 C C . ARG A 1 106 ? 3.056 1.693 -6.957 1.00 95.31 106 ARG A C 1
ATOM 834 O O . ARG A 1 106 ? 3.649 1.670 -8.031 1.00 95.31 106 ARG A O 1
ATOM 841 N N . ALA A 1 107 ? 1.860 1.143 -6.769 1.00 94.00 107 ALA A N 1
ATOM 842 C CA . ALA A 1 107 ? 1.121 0.452 -7.819 1.00 94.00 107 ALA A CA 1
ATOM 843 C C . ALA A 1 107 ? 0.773 1.391 -8.985 1.00 94.00 107 ALA A C 1
ATOM 845 O O . ALA A 1 107 ? 1.039 1.066 -10.143 1.00 94.00 107 ALA A O 1
ATOM 846 N N . LYS A 1 108 ? 0.291 2.605 -8.685 1.00 93.62 108 LYS A N 1
ATOM 847 C CA . LYS A 1 108 ? 0.034 3.641 -9.694 1.00 93.62 108 LYS A CA 1
ATOM 848 C C . LYS A 1 108 ? 1.300 4.057 -10.441 1.00 93.62 108 LYS A C 1
ATOM 850 O O . LYS A 1 108 ? 1.258 4.166 -11.662 1.00 93.62 108 LYS A O 1
ATOM 855 N N . THR A 1 109 ? 2.431 4.229 -9.749 1.00 93.19 109 THR A N 1
ATOM 856 C CA . THR A 1 109 ? 3.713 4.581 -10.389 1.00 93.19 109 THR A CA 1
ATOM 857 C C . THR A 1 109 ? 4.146 3.549 -11.427 1.00 93.19 109 THR A C 1
ATOM 859 O O . THR A 1 109 ? 4.633 3.922 -12.490 1.00 93.19 109 THR A O 1
ATOM 862 N N . VAL A 1 110 ? 3.948 2.259 -11.150 1.00 92.12 110 VAL A N 1
ATOM 863 C CA . VAL A 1 110 ? 4.346 1.190 -12.078 1.00 92.12 110 VAL A CA 1
ATOM 864 C C . VAL A 1 110 ? 3.250 0.806 -13.082 1.00 92.12 110 VAL A C 1
ATOM 866 O O . VAL A 1 110 ? 3.487 -0.036 -13.950 1.00 92.12 110 VAL A O 1
ATOM 869 N N . GLY A 1 111 ? 2.074 1.436 -13.006 1.00 89.88 111 GLY A N 1
ATOM 870 C CA . GLY A 1 111 ? 0.928 1.171 -13.879 1.00 89.88 111 GLY A CA 1
ATOM 871 C C . GLY A 1 111 ? 0.230 -0.165 -13.606 1.00 89.88 111 GLY A C 1
ATOM 872 O O . GLY A 1 111 ? -0.279 -0.777 -14.544 1.00 89.88 111 GLY A O 1
ATOM 873 N N . ASP A 1 112 ? 0.247 -0.640 -12.358 1.00 90.06 112 ASP A N 1
ATOM 874 C CA . ASP A 1 112 ? -0.483 -1.833 -11.918 1.00 90.06 112 ASP A CA 1
ATOM 875 C C . ASP A 1 112 ? -1.809 -1.430 -11.256 1.00 90.06 112 ASP A C 1
ATOM 877 O O . ASP A 1 112 ? -1.888 -1.141 -10.060 1.00 90.06 112 ASP A O 1
ATOM 881 N N . GLU A 1 113 ? -2.868 -1.382 -12.060 1.00 89.12 113 GLU A N 1
ATOM 882 C CA . GLU A 1 113 ? -4.207 -1.005 -11.595 1.00 89.12 113 GLU A CA 1
ATOM 883 C C . GLU A 1 113 ? -4.815 -2.037 -10.632 1.00 89.12 113 GLU A C 1
ATOM 885 O O . GLU A 1 113 ? -5.599 -1.674 -9.755 1.00 89.12 113 GLU A O 1
ATOM 890 N N . GLY A 1 114 ? -4.425 -3.312 -10.743 1.00 87.81 114 GLY A N 1
ATOM 891 C CA . GLY A 1 114 ? -4.907 -4.379 -9.866 1.00 87.81 114 GLY A CA 1
ATOM 892 C C . GLY A 1 114 ? -4.414 -4.192 -8.434 1.00 87.81 114 GLY A C 1
ATOM 893 O O . GLY A 1 114 ? -5.216 -4.180 -7.499 1.00 87.81 114 GLY A O 1
ATOM 894 N N . LEU A 1 115 ? -3.110 -3.957 -8.260 1.00 90.81 115 LEU A N 1
ATOM 895 C CA . LEU A 1 115 ? -2.529 -3.672 -6.944 1.00 90.81 115 LEU A CA 1
ATOM 896 C C . LEU A 1 115 ? -3.011 -2.341 -6.359 1.00 90.81 115 LEU A C 1
ATOM 898 O O . LEU A 1 115 ? -3.207 -2.234 -5.145 1.00 90.81 115 LEU A O 1
ATOM 902 N N . ALA A 1 116 ? -3.218 -1.326 -7.204 1.00 94.12 116 ALA A N 1
ATOM 903 C CA . ALA A 1 116 ? -3.774 -0.052 -6.760 1.00 94.12 116 ALA A CA 1
ATOM 904 C C . ALA A 1 116 ? -5.192 -0.255 -6.208 1.00 94.12 116 ALA A C 1
ATOM 906 O O . ALA A 1 116 ? -5.498 0.171 -5.092 1.00 94.12 116 ALA A O 1
ATOM 907 N N . ARG A 1 117 ? -6.031 -0.990 -6.946 1.00 92.50 117 ARG A N 1
ATOM 908 C CA . ARG A 1 117 ? -7.380 -1.352 -6.512 1.00 92.50 117 ARG A CA 1
ATOM 909 C C . ARG A 1 117 ? -7.364 -2.171 -5.224 1.00 92.50 117 ARG A C 1
ATOM 911 O O . ARG A 1 117 ? -8.134 -1.869 -4.320 1.00 92.50 117 ARG A O 1
ATOM 918 N N . GLN A 1 118 ? -6.478 -3.158 -5.108 1.00 92.00 118 GLN A N 1
ATOM 919 C CA . GLN A 1 118 ? -6.355 -3.993 -3.909 1.00 92.00 118 GLN A CA 1
ATOM 920 C C . GLN A 1 118 ? -6.072 -3.166 -2.645 1.00 92.00 118 GLN A C 1
ATOM 922 O O . GLN A 1 118 ? -6.662 -3.425 -1.595 1.00 92.00 118 GLN A O 1
ATOM 927 N N . ALA A 1 119 ? -5.203 -2.155 -2.737 1.00 95.56 119 ALA A N 1
ATOM 928 C CA . ALA A 1 119 ? -4.903 -1.267 -1.615 1.00 95.56 119 ALA A CA 1
ATOM 929 C C . ALA A 1 119 ? -6.128 -0.446 -1.170 1.00 95.56 119 ALA A C 1
ATOM 931 O O . ALA A 1 119 ? -6.407 -0.363 0.025 1.00 95.56 119 ALA A O 1
ATOM 932 N N . VAL A 1 120 ? -6.883 0.116 -2.122 1.00 96.19 120 VAL A N 1
ATOM 933 C CA . VAL A 1 120 ? -8.139 0.845 -1.847 1.00 96.19 120 VAL A CA 1
ATOM 934 C C . VAL A 1 120 ? -9.155 -0.082 -1.187 1.00 96.19 120 VAL A C 1
ATOM 936 O O . VAL A 1 120 ? -9.672 0.205 -0.109 1.00 96.19 120 VAL A O 1
ATOM 939 N N . VAL A 1 121 ? -9.385 -1.234 -1.812 1.00 93.00 121 VAL A N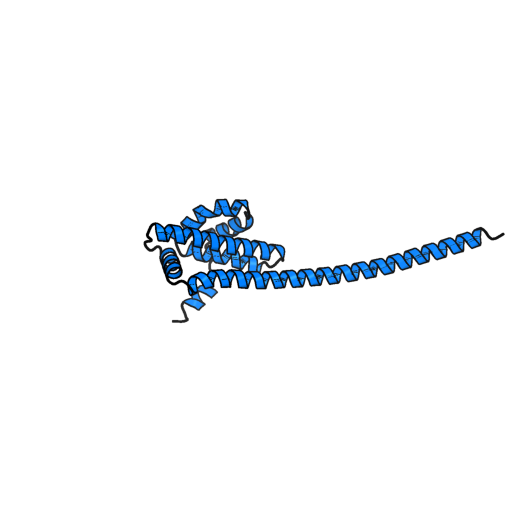 1
ATOM 940 C CA . VAL A 1 121 ? -10.334 -2.252 -1.366 1.00 93.00 121 VAL A CA 1
ATOM 941 C C . VAL A 1 121 ? -10.030 -2.740 0.052 1.00 93.00 121 VAL A C 1
ATOM 943 O O . VAL A 1 121 ? -10.954 -2.944 0.835 1.00 93.00 121 VAL A O 1
ATOM 946 N N . SER A 1 122 ? -8.752 -2.874 0.411 1.00 93.31 122 SER A N 1
ATOM 947 C CA . SER A 1 122 ? -8.353 -3.276 1.763 1.00 93.31 122 SER A CA 1
ATOM 948 C C . SER A 1 122 ? -8.860 -2.296 2.823 1.00 93.31 122 SER A C 1
ATOM 950 O O . SER A 1 122 ? -9.321 -2.736 3.866 1.00 93.31 122 SER A O 1
ATOM 952 N N . VAL A 1 123 ? -8.832 -0.984 2.563 1.00 95.75 123 VAL A N 1
ATOM 953 C CA . VAL A 1 123 ? -9.379 0.012 3.503 1.00 95.75 123 VAL A CA 1
ATOM 954 C C . VAL A 1 123 ? -10.903 -0.006 3.506 1.00 95.75 123 VAL A C 1
ATOM 956 O O . VAL A 1 123 ? -11.506 -0.020 4.575 1.00 95.75 123 VAL A O 1
ATOM 959 N N . VAL A 1 124 ? -11.528 -0.064 2.325 1.00 94.75 124 VAL A N 1
ATOM 960 C CA . VAL A 1 124 ? -12.995 -0.107 2.193 1.00 94.75 124 VAL A CA 1
ATOM 961 C C . VAL A 1 124 ? -13.585 -1.285 2.974 1.00 94.75 124 VAL A C 1
ATOM 963 O O . VAL A 1 124 ? -14.583 -1.113 3.667 1.00 94.75 124 VAL A O 1
ATOM 966 N N . MET A 1 125 ? -12.958 -2.464 2.925 1.00 91.06 125 MET A N 1
ATOM 967 C CA . MET A 1 125 ? -13.415 -3.645 3.668 1.00 91.06 125 MET A CA 1
ATOM 968 C C . MET A 1 125 ? -13.417 -3.450 5.183 1.00 91.06 125 MET A C 1
ATOM 970 O O . MET A 1 125 ? -14.355 -3.881 5.845 1.00 91.06 125 MET A O 1
ATOM 974 N N . GLU A 1 126 ? -12.391 -2.803 5.733 1.00 91.88 126 GLU A N 1
ATOM 975 C CA . GLU A 1 126 ? -12.317 -2.540 7.173 1.00 91.88 126 GLU A CA 1
ATOM 976 C C . GLU A 1 126 ? -13.343 -1.472 7.584 1.00 91.88 126 GLU A C 1
ATOM 978 O O . GLU A 1 126 ? -14.093 -1.657 8.539 1.00 91.88 126 GLU A O 1
ATOM 983 N N . VAL A 1 127 ? -13.447 -0.383 6.813 1.00 93.88 127 VAL A N 1
ATOM 984 C CA . VAL A 1 127 ? -14.388 0.719 7.084 1.00 93.88 127 VAL A CA 1
ATOM 985 C C . VAL A 1 127 ? -15.845 0.269 6.997 1.00 93.88 127 VAL A C 1
ATOM 987 O O . VAL A 1 127 ? -16.667 0.657 7.820 1.00 93.88 127 VAL A O 1
ATOM 990 N N . THR A 1 128 ? -16.184 -0.555 6.008 1.00 90.25 128 THR A N 1
ATOM 991 C CA . THR A 1 128 ? -17.562 -1.041 5.823 1.00 90.25 128 THR A CA 1
ATOM 992 C C . THR A 1 128 ? -17.961 -2.120 6.828 1.00 90.25 128 THR A C 1
ATOM 994 O O . THR A 1 128 ? -19.149 -2.403 6.971 1.00 90.25 128 THR A O 1
ATOM 997 N N . ALA A 1 129 ? -17.002 -2.718 7.539 1.00 86.75 129 ALA A N 1
ATOM 998 C CA . ALA A 1 129 ? -17.280 -3.747 8.534 1.00 86.75 129 ALA A CA 1
ATOM 999 C C . ALA A 1 129 ? -17.675 -3.188 9.911 1.00 86.75 129 ALA A C 1
ATOM 1001 O O . ALA A 1 129 ? -18.317 -3.900 10.683 1.00 86.75 129 ALA A O 1
ATOM 1002 N N . SER A 1 130 ? -17.293 -1.947 10.234 1.00 92.31 130 SER A N 1
ATOM 1003 C CA . SER A 1 130 ? -17.403 -1.394 11.587 1.00 92.31 130 SER A CA 1
ATOM 1004 C C . SER A 1 130 ? -17.621 0.120 11.586 1.00 92.31 130 SER A C 1
ATOM 1006 O O . SER A 1 130 ? -16.880 0.863 10.941 1.00 92.31 130 SER A O 1
ATOM 1008 N N . GLU A 1 131 ? -18.585 0.597 12.380 1.00 94.75 131 GLU A N 1
ATOM 1009 C CA . GLU A 1 131 ? -18.808 2.033 12.601 1.00 94.75 131 GLU A CA 1
ATOM 1010 C C . GLU A 1 131 ? -17.622 2.682 13.330 1.00 94.75 131 GLU A C 1
ATOM 1012 O O . GLU A 1 131 ? -17.280 3.839 13.066 1.00 94.75 131 GLU A O 1
ATOM 1017 N N . MET A 1 132 ? -16.939 1.934 14.203 1.00 95.88 132 MET A N 1
ATOM 1018 C CA . MET A 1 132 ? -15.712 2.402 14.844 1.00 95.88 132 MET A CA 1
ATOM 1019 C C . MET A 1 132 ? -14.610 2.649 13.804 1.00 95.88 132 MET A C 1
ATOM 1021 O O . MET A 1 132 ? -14.026 3.731 13.778 1.00 95.88 132 MET A O 1
ATOM 1025 N N . LEU A 1 133 ? -14.354 1.692 12.905 1.00 95.88 133 LEU A N 1
ATOM 1026 C CA . LEU A 1 133 ? -13.325 1.834 11.863 1.00 95.88 133 LEU A CA 1
ATOM 1027 C C . LEU A 1 133 ? -13.692 2.907 10.830 1.00 95.88 133 LEU A C 1
ATOM 1029 O O . LEU A 1 133 ? -12.822 3.642 10.362 1.00 95.88 133 LEU A O 1
ATOM 1033 N N . LYS A 1 134 ? -14.983 3.068 10.535 1.00 95.50 134 LYS A N 1
ATOM 1034 C CA . LYS A 1 134 ? -15.491 4.182 9.733 1.00 95.50 134 LYS A CA 1
ATOM 1035 C C . LYS A 1 134 ? -15.226 5.538 10.376 1.00 95.50 134 LYS A C 1
ATOM 1037 O O . LYS A 1 134 ? -14.710 6.431 9.710 1.00 95.50 134 LYS A O 1
ATOM 1042 N N . THR A 1 135 ? -15.483 5.673 11.673 1.00 95.88 135 THR A N 1
ATOM 1043 C CA . THR A 1 135 ? -15.182 6.903 12.418 1.00 95.88 135 THR A CA 1
ATOM 1044 C C . THR A 1 135 ? -13.681 7.211 12.385 1.00 95.88 135 THR A C 1
ATOM 1046 O O . THR A 1 135 ? -13.280 8.357 12.183 1.00 95.88 135 THR A O 1
ATOM 1049 N N . LEU A 1 136 ? -12.825 6.191 12.520 1.00 96.75 136 LEU A N 1
ATOM 1050 C CA . LEU A 1 136 ? -11.375 6.366 12.392 1.00 96.75 136 LEU A CA 1
ATOM 1051 C C . LEU A 1 136 ? -10.962 6.804 10.984 1.00 96.75 136 LEU A C 1
ATOM 1053 O O . LEU A 1 136 ? -10.073 7.648 10.840 1.00 96.75 136 LEU A O 1
ATOM 1057 N N . TRP A 1 137 ? -11.597 6.274 9.936 1.00 97.12 137 TRP A N 1
ATOM 1058 C CA . TRP A 1 137 ? -11.382 6.749 8.570 1.00 97.12 137 TRP A CA 1
ATOM 1059 C C . TRP A 1 137 ? -11.757 8.223 8.424 1.00 97.12 137 TRP A C 1
ATOM 1061 O O . TRP A 1 137 ? -10.916 9.010 8.002 1.00 97.12 137 TRP A O 1
ATOM 1071 N N . GLU A 1 138 ? -12.950 8.627 8.854 1.00 94.94 138 GLU A N 1
ATOM 1072 C CA . GLU A 1 138 ? -13.413 10.023 8.790 1.00 94.94 138 GLU A CA 1
ATOM 1073 C C . GLU A 1 138 ? -12.463 10.987 9.524 1.00 94.94 138 GLU A C 1
ATOM 1075 O O . GLU A 1 138 ? -12.203 12.100 9.068 1.00 94.94 138 GLU A O 1
ATOM 1080 N N . GLN A 1 139 ? -11.859 10.548 10.630 1.00 93.06 139 GLN A N 1
ATOM 1081 C CA . GLN A 1 139 ? -10.864 11.342 11.358 1.00 93.06 139 GLN A CA 1
ATOM 1082 C C . GLN A 1 139 ? -9.508 11.428 10.642 1.00 93.06 139 GLN A C 1
ATOM 1084 O O . GLN A 1 139 ? -8.789 12.416 10.792 1.00 93.06 139 GLN A O 1
ATOM 1089 N N . THR A 1 140 ? -9.131 10.403 9.876 1.00 94.31 140 THR A N 1
ATOM 1090 C CA . THR A 1 140 ? -7.783 10.280 9.292 1.00 94.31 140 THR A CA 1
ATOM 1091 C C . THR A 1 140 ? -7.709 10.652 7.813 1.00 94.31 140 THR A C 1
ATOM 1093 O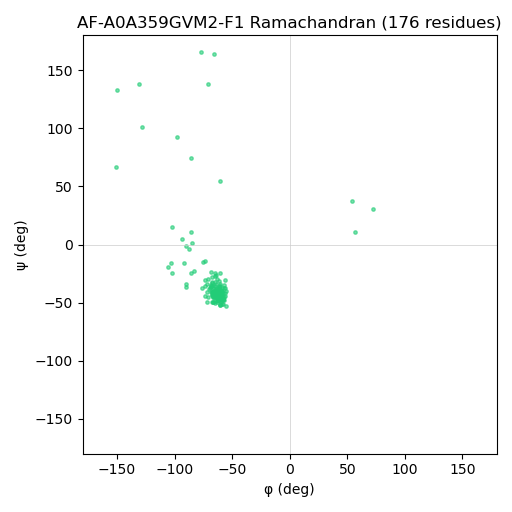 O . THR A 1 140 ? -6.645 11.072 7.348 1.00 94.31 140 THR A O 1
ATOM 1096 N N . HIS A 1 141 ? -8.812 10.560 7.069 1.00 93.12 141 HIS A N 1
ATOM 1097 C CA . HIS A 1 141 ? -8.821 10.704 5.614 1.00 93.12 141 HIS A CA 1
ATOM 1098 C C . HIS A 1 141 ? -8.380 12.097 5.140 1.00 93.12 141 HIS A C 1
ATOM 1100 O O . HIS A 1 141 ? -7.730 12.222 4.106 1.00 93.12 141 HIS A O 1
ATOM 1106 N N . SER A 1 142 ? -8.617 13.143 5.938 1.00 90.69 142 SER A N 1
ATOM 1107 C CA . SER A 1 142 ? -8.220 14.519 5.631 1.00 90.69 142 SER A CA 1
ATOM 1108 C C . SER A 1 142 ? -6.697 14.668 5.632 1.00 90.69 142 SER A C 1
ATOM 1110 O O . SER A 1 142 ? -6.124 15.213 4.690 1.00 90.69 142 SER A O 1
ATOM 1112 N N . MET A 1 143 ? -6.026 14.103 6.640 1.00 90.69 143 MET A N 1
ATOM 1113 C CA . MET A 1 143 ? -4.566 14.088 6.744 1.00 90.69 143 MET A CA 1
ATOM 1114 C C . MET A 1 143 ? -3.934 13.242 5.633 1.00 90.69 143 MET A C 1
ATOM 1116 O O . MET A 1 143 ? -2.950 13.651 5.020 1.00 90.69 143 MET A O 1
ATOM 1120 N N . VAL A 1 144 ? -4.511 12.075 5.342 1.00 93.62 144 VAL A N 1
ATOM 1121 C CA . VAL A 1 144 ? -4.075 11.196 4.245 1.00 93.62 144 VAL A CA 1
ATOM 1122 C C . VAL A 1 144 ? -4.217 11.907 2.893 1.00 93.62 144 VAL A C 1
ATOM 1124 O O . VAL A 1 144 ? -3.324 11.820 2.045 1.00 93.62 144 VAL A O 1
ATOM 1127 N N . GLY A 1 145 ? -5.302 12.663 2.719 1.00 92.56 145 GLY A N 1
ATOM 1128 C CA . GLY A 1 145 ? -5.625 13.407 1.504 1.00 92.56 145 GLY A CA 1
ATOM 1129 C C . GLY A 1 145 ? -4.639 14.524 1.180 1.00 92.56 145 GLY A C 1
ATOM 1130 O O . GLY A 1 145 ? -4.465 14.840 0.008 1.00 92.56 145 GLY A O 1
ATOM 1131 N N . LEU A 1 146 ? -3.916 15.057 2.174 1.00 92.88 146 LEU A N 1
ATOM 1132 C CA . LEU A 1 146 ? -2.851 16.041 1.939 1.00 92.88 146 LEU A CA 1
ATOM 1133 C C . LEU A 1 146 ? -1.726 15.482 1.057 1.00 92.88 146 LEU A C 1
ATOM 1135 O O . LEU A 1 146 ? -1.145 16.215 0.261 1.00 92.88 146 LEU A O 1
ATOM 1139 N N . ALA A 1 147 ? -1.409 14.194 1.206 1.00 91.31 147 ALA A N 1
ATOM 1140 C CA . ALA A 1 147 ? -0.318 13.542 0.482 1.00 91.31 147 ALA A CA 1
ATOM 1141 C C . ALA A 1 147 ? -0.802 12.616 -0.643 1.00 91.31 147 ALA A C 1
ATOM 1143 O O . ALA A 1 147 ? -0.009 12.211 -1.495 1.00 91.31 147 ALA A O 1
ATOM 1144 N N . SER A 1 148 ? -2.060 12.177 -0.614 1.00 96.00 148 SER A N 1
ATOM 1145 C CA . SER A 1 148 ? -2.602 11.202 -1.569 1.00 96.00 148 SER A CA 1
ATOM 1146 C C . SER A 1 148 ? -4.110 11.418 -1.782 1.00 96.00 148 SER A C 1
ATOM 1148 O O . SER A 1 148 ? -4.909 10.566 -1.384 1.00 96.00 148 SER A O 1
ATOM 1150 N N . PRO A 1 149 ? -4.520 12.547 -2.391 1.00 96.88 149 PRO A N 1
ATOM 1151 C CA . PRO A 1 149 ? -5.932 12.897 -2.553 1.00 96.88 149 PRO A CA 1
ATOM 1152 C C . PRO A 1 149 ? -6.693 11.906 -3.443 1.00 96.88 149 PRO A C 1
ATOM 1154 O O . PRO A 1 149 ? -7.851 11.603 -3.167 1.00 96.88 149 PRO A O 1
ATOM 1157 N N . GLU A 1 150 ? -6.051 11.333 -4.466 1.00 96.50 150 GLU A N 1
ATOM 1158 C CA . GLU A 1 150 ? -6.672 10.319 -5.325 1.00 96.50 150 GLU A CA 1
ATOM 1159 C C . GLU A 1 150 ? -6.977 9.037 -4.551 1.00 96.50 150 GLU A C 1
ATOM 1161 O O . GLU A 1 150 ? -8.034 8.448 -4.741 1.00 96.50 150 GLU A O 1
ATOM 1166 N N . PHE A 1 151 ? -6.079 8.617 -3.655 1.00 97.75 151 PHE A N 1
ATOM 1167 C CA . PHE A 1 151 ? -6.306 7.439 -2.818 1.00 97.75 151 PHE A CA 1
ATOM 1168 C C . PHE A 1 151 ? -7.539 7.626 -1.929 1.00 97.75 151 PHE A C 1
ATOM 1170 O O . PHE A 1 151 ? -8.403 6.756 -1.896 1.00 97.75 151 PHE A O 1
ATOM 1177 N N . VAL A 1 152 ? -7.645 8.779 -1.261 1.00 97.62 152 VAL A N 1
ATOM 1178 C CA . VAL A 1 152 ? -8.803 9.110 -0.415 1.00 97.62 152 VAL A CA 1
ATOM 1179 C C . VAL A 1 152 ? -10.084 9.128 -1.234 1.00 97.62 152 VAL A C 1
ATOM 1181 O O . VAL A 1 152 ? -11.051 8.479 -0.853 1.00 97.62 152 VAL A O 1
ATOM 1184 N N . LYS A 1 153 ? -10.068 9.784 -2.399 1.00 96.06 153 LYS A N 1
ATOM 1185 C CA . LYS A 1 153 ? -11.220 9.828 -3.303 1.00 96.06 153 LYS A CA 1
ATOM 1186 C C . LYS A 1 153 ? -11.694 8.429 -3.706 1.00 96.06 153 LYS A C 1
ATOM 1188 O O . LYS A 1 153 ? -12.895 8.185 -3.719 1.00 96.06 153 LYS A O 1
ATOM 1193 N N . GLU A 1 154 ? -10.779 7.525 -4.049 1.00 95.31 154 GLU A N 1
ATOM 1194 C CA . GLU A 1 154 ? -11.129 6.152 -4.434 1.00 95.31 154 GLU A CA 1
ATOM 1195 C C . GLU A 1 154 ? -11.668 5.330 -3.253 1.00 95.31 154 GLU A C 1
ATOM 1197 O O . GLU A 1 154 ? -12.601 4.549 -3.434 1.00 95.31 154 GLU A O 1
ATOM 1202 N N . VAL A 1 155 ? -11.134 5.527 -2.042 1.00 96.19 155 VAL A N 1
ATOM 1203 C CA . VAL A 1 155 ? -11.657 4.885 -0.825 1.00 96.19 155 VAL A CA 1
ATOM 1204 C C . VAL A 1 155 ? -13.054 5.411 -0.489 1.00 96.19 155 VAL A C 1
ATOM 1206 O O . VAL A 1 155 ? -13.971 4.610 -0.331 1.00 96.19 155 VAL A O 1
ATOM 1209 N N . ASP A 1 156 ? -13.255 6.731 -0.459 1.00 95.31 156 ASP A N 1
ATOM 1210 C CA . ASP A 1 156 ? -14.559 7.355 -0.187 1.00 95.31 156 ASP A CA 1
ATOM 1211 C C . ASP A 1 156 ? -15.612 6.935 -1.225 1.00 95.31 156 ASP A C 1
ATOM 1213 O O . ASP A 1 156 ? -16.758 6.611 -0.892 1.00 95.31 156 ASP A O 1
ATOM 1217 N N . ARG A 1 157 ? -15.209 6.863 -2.499 1.00 92.25 157 ARG A N 1
ATOM 1218 C CA . ARG A 1 157 ? -16.043 6.321 -3.574 1.00 92.25 157 ARG A CA 1
ATOM 1219 C C . ARG A 1 157 ? -16.420 4.862 -3.300 1.00 92.25 157 ARG A C 1
ATOM 1221 O O . ARG A 1 157 ? -17.599 4.532 -3.338 1.00 92.25 157 ARG A O 1
ATOM 1228 N N . GLY A 1 158 ? -15.455 4.014 -2.946 1.00 90.12 158 GLY A N 1
ATOM 1229 C CA . GLY A 1 158 ? -15.712 2.613 -2.602 1.00 90.12 158 GLY A CA 1
ATOM 1230 C C . GLY A 1 158 ? -16.634 2.426 -1.390 1.00 90.12 158 GLY A C 1
ATOM 1231 O O . GLY A 1 158 ? -17.468 1.525 -1.398 1.00 90.12 158 GLY A O 1
ATOM 1232 N N . ILE A 1 159 ? -16.536 3.298 -0.381 1.00 91.12 159 ILE A N 1
ATOM 1233 C CA . ILE A 1 159 ? -17.427 3.297 0.791 1.00 91.12 159 ILE A CA 1
ATOM 1234 C C . ILE A 1 159 ? -18.862 3.669 0.384 1.00 91.12 159 ILE A C 1
ATOM 1236 O O . ILE A 1 159 ? -19.812 3.014 0.807 1.00 91.12 159 ILE A O 1
ATOM 1240 N N . SER A 1 160 ? -19.027 4.711 -0.439 1.00 87.06 160 SER A N 1
ATOM 1241 C CA . SER A 1 160 ? -20.345 5.233 -0.843 1.00 87.06 160 SER A CA 1
ATOM 1242 C C . SER A 1 160 ? -21.095 4.359 -1.848 1.00 87.06 160 SER A C 1
ATOM 1244 O O . SER A 1 160 ? -22.318 4.263 -1.775 1.00 87.06 160 SER A O 1
ATOM 1246 N N . GLU A 1 161 ? -20.391 3.710 -2.777 1.00 80.19 161 GLU A N 1
ATOM 1247 C CA . GLU A 1 161 ? -21.020 2.884 -3.811 1.00 80.19 161 GLU A CA 1
ATOM 1248 C C . GLU A 1 161 ? -21.559 1.555 -3.258 1.00 80.19 161 GLU A C 1
ATOM 1250 O O . GLU A 1 161 ? -22.326 0.886 -3.946 1.00 80.19 161 GLU A O 1
ATOM 1255 N N . GLY A 1 162 ? -21.167 1.146 -2.040 1.00 63.25 162 GLY A N 1
ATOM 1256 C CA . GLY A 1 162 ? -21.610 -0.105 -1.408 1.00 63.25 162 GLY A CA 1
ATOM 1257 C C . GLY A 1 162 ? -21.326 -1.365 -2.238 1.00 63.25 162 GLY A C 1
ATOM 1258 O O . GLY A 1 162 ? -21.838 -2.441 -1.928 1.00 63.25 162 GLY A O 1
ATOM 1259 N N . ASN A 1 163 ? -20.535 -1.237 -3.308 1.00 50.81 163 ASN A N 1
ATOM 1260 C CA . ASN A 1 163 ? -20.425 -2.229 -4.362 1.00 50.81 163 ASN A CA 1
ATOM 1261 C C . ASN A 1 163 ? -19.388 -3.280 -3.961 1.00 50.81 163 ASN A C 1
ATOM 1263 O O . ASN A 1 163 ? -18.239 -3.298 -4.402 1.00 50.81 163 ASN A O 1
ATOM 1267 N N . LEU A 1 164 ? -19.821 -4.125 -3.030 1.00 54.00 164 LEU A N 1
ATOM 1268 C CA . LEU A 1 164 ? -19.070 -5.244 -2.486 1.00 54.00 164 LEU A CA 1
ATOM 1269 C C . LEU A 1 164 ? -19.204 -6.510 -3.355 1.00 54.00 164 LEU A C 1
ATOM 1271 O O . LEU A 1 164 ? -18.624 -7.529 -2.998 1.00 54.00 164 LEU A O 1
ATOM 1275 N N . GLU A 1 165 ? -19.925 -6.491 -4.485 1.00 46.69 165 GLU A N 1
ATOM 1276 C CA . GLU A 1 165 ? -20.141 -7.692 -5.320 1.00 46.69 165 GLU A CA 1
ATOM 1277 C C . GLU A 1 165 ? -18.843 -8.261 -5.930 1.00 46.69 165 GLU A C 1
ATOM 1279 O O . GLU A 1 165 ? -18.734 -9.470 -6.108 1.00 46.69 165 GLU A O 1
ATOM 1284 N N . GLU A 1 166 ? -17.801 -7.448 -6.135 1.00 48.25 166 GLU A N 1
ATOM 1285 C CA . GLU A 1 166 ? -16.450 -7.940 -6.482 1.00 48.25 166 GLU A CA 1
ATOM 1286 C C . GLU A 1 166 ? -15.575 -8.288 -5.255 1.00 48.25 166 GLU A C 1
ATOM 1288 O O . GLU A 1 166 ? -14.462 -8.787 -5.405 1.00 48.25 166 GLU A O 1
ATOM 1293 N N . LEU A 1 167 ? -16.070 -8.042 -4.039 1.00 46.62 167 LEU A N 1
ATOM 1294 C CA . LEU A 1 167 ? -15.393 -8.246 -2.750 1.00 46.62 167 LEU A CA 1
ATOM 1295 C C . LEU A 1 167 ? -15.860 -9.502 -1.991 1.00 46.62 167 LEU A C 1
ATOM 1297 O O . LEU A 1 167 ? -15.162 -9.982 -1.090 1.00 46.62 167 LEU A O 1
ATOM 1301 N N . VAL A 1 168 ? -17.010 -10.066 -2.377 1.00 46.28 168 VAL A N 1
ATOM 1302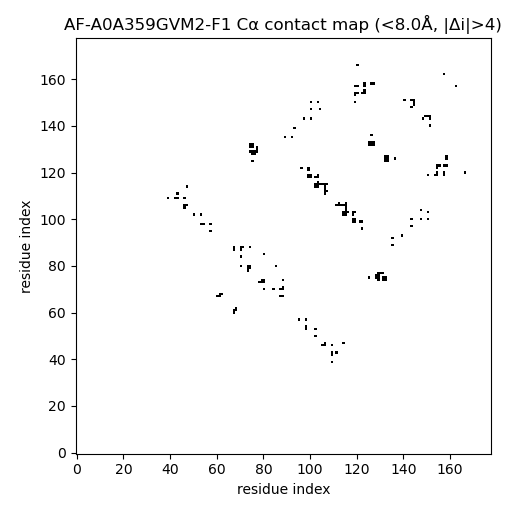 C CA . VAL A 1 168 ? -17.601 -11.292 -1.803 1.00 46.28 168 VAL A CA 1
ATOM 1303 C C . VAL A 1 168 ? -16.643 -12.490 -1.868 1.00 46.28 168 VAL A C 1
ATOM 1305 O O . VAL A 1 168 ? -16.616 -13.301 -0.941 1.00 46.28 168 VAL A O 1
ATOM 1308 N N . THR A 1 169 ? -15.762 -12.558 -2.870 1.00 43.28 169 THR A N 1
ATOM 1309 C CA . THR A 1 169 ? -14.813 -13.671 -3.052 1.00 43.28 169 THR A CA 1
ATOM 1310 C C . THR A 1 169 ? -13.832 -13.861 -1.893 1.00 43.28 169 THR A C 1
ATOM 1312 O O . THR A 1 169 ? -13.374 -14.983 -1.688 1.00 43.28 169 THR A O 1
ATOM 1315 N N . PHE A 1 170 ? -13.521 -12.830 -1.094 1.00 40.25 170 PHE A N 1
ATOM 1316 C CA . PHE A 1 170 ? -12.627 -12.992 0.063 1.00 40.25 170 PHE A CA 1
ATOM 1317 C C . PHE A 1 170 ? -13.379 -13.347 1.355 1.00 40.25 170 PHE A C 1
ATOM 1319 O O . PHE A 1 170 ? -12.896 -14.162 2.139 1.00 40.25 170 PHE A O 1
ATOM 1326 N N . LYS A 1 171 ? -14.583 -12.790 1.563 1.00 38.81 171 LYS A N 1
ATOM 1327 C CA . LYS A 1 171 ? -15.415 -13.073 2.749 1.00 38.81 171 LYS A CA 1
ATOM 1328 C C . LYS A 1 171 ? -15.922 -14.523 2.751 1.00 38.81 171 LYS A C 1
ATOM 1330 O O . LYS A 1 171 ? -16.023 -15.134 3.812 1.00 38.81 171 LYS A O 1
ATOM 1335 N N . GLU A 1 172 ? -16.159 -15.105 1.574 1.00 43.00 172 GLU A N 1
ATOM 1336 C CA . GLU A 1 172 ? -16.498 -16.528 1.433 1.00 43.00 172 GLU A CA 1
ATOM 1337 C C . GLU A 1 172 ? -15.313 -17.467 1.724 1.00 43.00 172 GLU A C 1
ATOM 1339 O O . GLU A 1 172 ? -15.526 -18.561 2.244 1.00 43.00 172 GLU A O 1
ATOM 1344 N N . MET A 1 173 ? -14.062 -17.049 1.480 1.00 43.53 173 MET A N 1
ATOM 1345 C CA . MET A 1 173 ? -12.875 -17.873 1.771 1.00 43.53 173 MET A CA 1
ATOM 1346 C C . MET A 1 173 ? -12.590 -18.011 3.276 1.00 43.53 173 MET A C 1
ATOM 1348 O O . MET A 1 173 ? -12.133 -19.064 3.726 1.00 43.53 173 MET A O 1
ATOM 1352 N N . THR A 1 174 ? -12.872 -16.982 4.077 1.00 43.81 174 THR A N 1
ATOM 1353 C CA . THR A 1 174 ? -12.664 -17.016 5.537 1.00 43.81 174 THR A CA 1
ATOM 1354 C C . THR A 1 174 ? -13.836 -17.605 6.319 1.00 43.81 174 THR A C 1
ATOM 1356 O O . THR A 1 174 ? -13.618 -18.108 7.418 1.00 43.81 174 THR A O 1
ATOM 1359 N N . ILE A 1 175 ? -15.062 -17.571 5.785 1.00 44.22 175 ILE A N 1
ATOM 1360 C CA . ILE A 1 175 ? -16.252 -18.097 6.480 1.00 44.22 175 ILE A CA 1
ATOM 1361 C C . ILE A 1 175 ? -16.499 -19.582 6.162 1.00 44.22 175 ILE A C 1
ATOM 1363 O O . ILE A 1 175 ? -16.885 -20.321 7.062 1.00 44.22 175 ILE A O 1
ATOM 1367 N N . ASN A 1 176 ? -16.198 -20.058 4.946 1.00 41.09 176 ASN A N 1
ATOM 1368 C CA . ASN A 1 176 ? -16.424 -21.461 4.550 1.00 41.09 176 ASN A CA 1
ATOM 1369 C C . ASN A 1 176 ? -15.275 -22.427 4.911 1.00 41.09 176 ASN A C 1
ATOM 1371 O O . ASN A 1 176 ? -15.256 -23.564 4.445 1.00 41.09 176 ASN A O 1
ATOM 1375 N N . SER A 1 177 ? -14.303 -21.992 5.719 1.00 47.31 177 SER A N 1
ATOM 1376 C CA . SER A 1 177 ? -13.212 -22.836 6.240 1.00 47.31 177 SER A CA 1
ATOM 1377 C C . SER A 1 177 ? -13.419 -23.279 7.699 1.00 47.31 177 SER A C 1
ATOM 1379 O O . SER A 1 177 ? -12.478 -23.758 8.334 1.00 47.31 177 SER A O 1
ATOM 1381 N N . ARG A 1 178 ? -14.645 -23.144 8.224 1.00 41.47 178 ARG A N 1
ATOM 1382 C CA . ARG A 1 178 ? -15.086 -23.737 9.496 1.00 41.47 178 ARG A CA 1
ATOM 1383 C C . ARG A 1 178 ? -16.071 -24.871 9.267 1.00 41.47 178 ARG A C 1
ATOM 1385 O O . ARG A 1 178 ? -16.971 -24.691 8.420 1.00 41.47 178 ARG A O 1
#

Secondary structure (DSSP, 8-state):
--HHHHHHHHHHHHHHHHHHHHHHHHHHHHHHHHHHHHHHHHHHHHHHHHHHHHHHHHHHHHHH-HHHHHHHHHHHTT----HHHHHHHHHHHHHHHHHHHHHHHHHHHHT-HHHHHHHHHHHHHHHHH-HHHHHHHHHHHHHHHHH-HHHHHHHHHHHHH---TTTHHHHHHHHTT-

Sequence (178 aa):
MNWEAIGAVGELIGAMAVVITLVFLGLQVRQSIRTMAESNRLERAAAIDRHADSISRWRGRLMENADLATIWLAAYNNGDLSEIEILRLNNLWVDFVNTQRANYGRAKTVGDEGLARQAVVSVVMEVTASEMLKTLWEQTHSMVGLASPEFVKEVDRGISEGNLEELVTFKEMTINSR

Mean predicted aligned error: 8.39 Å

pLDDT: mean 88.83, std 14.84, range [38.81, 98.25]

Solvent-accessible surface area (backbone atoms only — not comparable to full-atom values): 9572 Å² total; per-residue (Å²): 130,69,61,68,60,53,49,53,50,52,52,52,52,51,53,51,52,50,52,53,48,52,53,51,49,54,52,50,52,53,50,50,53,53,52,51,52,50,49,53,52,50,52,38,51,54,43,53,53,54,40,55,49,53,51,48,57,58,52,43,52,39,75,76,28,67,66,57,35,50,51,52,51,28,39,50,67,61,48,91,69,54,75,68,49,48,55,50,47,53,54,54,48,53,50,50,52,51,52,29,52,52,35,22,52,47,19,56,75,62,69,35,65,66,53,23,48,51,27,37,48,56,52,31,56,51,33,75,60,12,71,53,41,33,52,53,43,70,71,42,43,6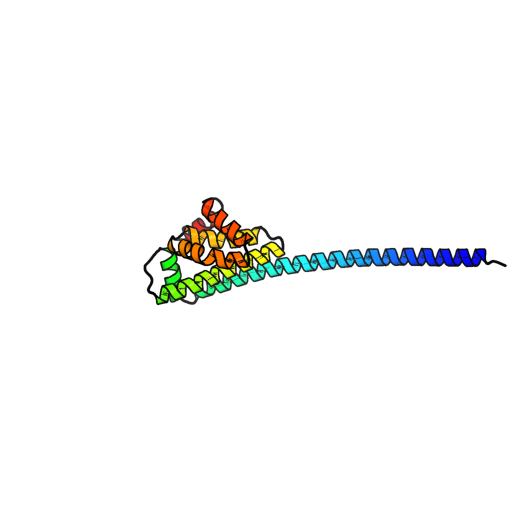5,67,49,29,76,81,37,47,66,57,41,52,52,28,54,48,50,56,72,65,64,72,47,83,87,52,49,73,58,60,52,60,71,60,70,74,110

Foldseek 3Di:
DPPVVVVVVVVVVVVVVVVVVVVVVVVVVVVVVVVVVVVLVVLQVVLVVLLVVLVCVLVVCLVVDVLLVVLLVCQLVVHDDDPVSVVVVLVNLLSLLVSLLVSLVSCVVSVNVPSNVVSLVVLLVSLLRHVSSVVSCVVCLVVSCVPRVVSSVSNVVSNVVVPCVVVVVVVCVVPVPD

Nearest PDB structures (foldseek):
  8j07-assembly1_3  TM=4.059E-01  e=1.924E+00  Homo sapiens
  5vju-assembly1_A  TM=2.582E-01  e=4.238E+00  synthetic construct
  1few-assembly1_A  TM=2.204E-01  e=4.963E+00  Homo sapiens